Protein AF-A0A9X4QUM4-F1 (afdb_monomer)

pLDDT: mean 81.44, std 16.9, range [26.31, 97.19]

Structure (mmCIF, N/CA/C/O backbone):
data_AF-A0A9X4QUM4-F1
#
_entry.id   AF-A0A9X4QUM4-F1
#
loop_
_atom_site.group_PDB
_atom_site.id
_atom_site.type_symbol
_atom_site.label_atom_id
_atom_site.label_alt_id
_atom_site.label_comp_id
_atom_site.label_asym_id
_atom_site.label_entity_id
_atom_site.label_seq_id
_atom_site.pdbx_PDB_ins_code
_atom_site.Cartn_x
_atom_site.Cartn_y
_atom_site.Cartn_z
_atom_site.occupancy
_atom_site.B_iso_or_equiv
_atom_site.auth_seq_id
_atom_site.auth_comp_id
_atom_site.auth_asym_id
_atom_site.auth_atom_id
_atom_site.pdbx_PDB_model_num
ATOM 1 N N . MET A 1 1 ? -3.850 -8.215 3.318 1.00 38.22 1 MET A N 1
ATOM 2 C CA . MET A 1 1 ? -4.711 -7.029 3.563 1.00 38.22 1 MET A CA 1
ATOM 3 C C . MET A 1 1 ? -6.158 -7.461 3.449 1.00 38.22 1 MET A C 1
ATOM 5 O O . MET A 1 1 ? -6.455 -8.246 2.561 1.00 38.22 1 MET A O 1
ATOM 9 N N . ILE A 1 2 ? -7.029 -6.971 4.332 1.00 38.75 2 ILE A N 1
ATOM 10 C CA . ILE A 1 2 ? -8.465 -7.287 4.335 1.00 38.75 2 ILE A CA 1
ATOM 11 C C . ILE A 1 2 ? -9.144 -6.548 3.169 1.00 38.75 2 ILE A C 1
ATOM 13 O O . ILE A 1 2 ? -8.949 -5.343 3.001 1.00 38.75 2 ILE A O 1
ATOM 17 N N . THR A 1 3 ? -9.916 -7.256 2.345 1.00 40.84 3 THR A N 1
ATOM 18 C CA . THR A 1 3 ? -10.716 -6.649 1.268 1.00 40.84 3 THR A CA 1
ATOM 19 C C . THR A 1 3 ? -11.862 -5.803 1.845 1.00 40.84 3 THR A C 1
ATOM 21 O O . THR A 1 3 ? -12.343 -6.063 2.944 1.00 40.84 3 THR A O 1
ATOM 24 N N . ASN A 1 4 ? -12.368 -4.803 1.111 1.00 48.03 4 ASN A N 1
ATOM 25 C CA . ASN A 1 4 ? -13.511 -3.983 1.565 1.00 48.03 4 ASN A CA 1
ATOM 26 C C . ASN A 1 4 ? -14.761 -4.845 1.876 1.00 48.03 4 ASN A C 1
ATOM 28 O O . ASN A 1 4 ? -15.542 -4.538 2.774 1.00 48.03 4 ASN A O 1
ATOM 32 N N . GLN A 1 5 ? -14.918 -5.976 1.181 1.00 48.28 5 GLN A N 1
ATOM 33 C CA . GLN A 1 5 ? -15.996 -6.931 1.430 1.00 48.28 5 GLN A CA 1
ATOM 34 C C . GLN A 1 5 ? -15.809 -7.703 2.747 1.00 48.28 5 GLN A C 1
ATOM 36 O O . GLN A 1 5 ? -16.765 -7.833 3.506 1.00 48.28 5 GLN A O 1
ATOM 41 N N . GLU A 1 6 ? -14.591 -8.155 3.054 1.00 53.38 6 GLU A N 1
ATOM 42 C CA . GLU A 1 6 ? -14.265 -8.788 4.342 1.00 53.38 6 GLU A CA 1
ATOM 43 C C . GLU A 1 6 ? -14.323 -7.790 5.507 1.00 53.38 6 GLU A C 1
ATOM 45 O O . GLU A 1 6 ? -14.735 -8.153 6.603 1.00 53.38 6 GLU A O 1
ATOM 50 N N . TYR A 1 7 ? -13.962 -6.525 5.273 1.00 59.09 7 TYR A N 1
ATOM 51 C CA . TYR A 1 7 ? -14.105 -5.444 6.252 1.00 59.09 7 TYR A CA 1
ATOM 52 C C . TYR A 1 7 ? -15.573 -5.235 6.643 1.00 59.09 7 TYR A C 1
ATOM 54 O O . TYR A 1 7 ? -15.891 -5.219 7.828 1.00 59.09 7 TYR A O 1
ATOM 62 N N . ARG A 1 8 ? -16.478 -5.157 5.658 1.00 62.84 8 ARG A N 1
ATOM 63 C CA . ARG A 1 8 ? -17.919 -4.945 5.887 1.00 62.84 8 ARG A CA 1
ATOM 64 C C . ARG A 1 8 ? -18.615 -6.074 6.647 1.00 62.84 8 ARG A C 1
ATOM 66 O O . ARG A 1 8 ? -19.720 -5.865 7.140 1.00 62.84 8 ARG A O 1
ATOM 73 N N . ALA A 1 9 ? -18.007 -7.256 6.707 1.00 70.31 9 ALA A N 1
ATOM 74 C CA . ALA A 1 9 ? -18.529 -8.399 7.450 1.00 70.31 9 ALA A CA 1
ATOM 75 C C . ALA A 1 9 ? -18.069 -8.424 8.920 1.00 70.31 9 ALA A C 1
ATOM 77 O O . ALA A 1 9 ? -18.597 -9.213 9.701 1.00 70.31 9 ALA A O 1
ATOM 78 N N . LYS A 1 10 ? -17.091 -7.590 9.297 1.00 77.69 10 LYS A N 1
ATOM 79 C CA . LYS A 1 10 ? -16.486 -7.588 10.633 1.00 77.69 10 LYS A CA 1
ATOM 80 C C . LYS A 1 10 ? -17.141 -6.573 11.560 1.00 77.69 10 LYS A C 1
ATOM 82 O O . LYS A 1 10 ? -17.625 -5.519 11.150 1.00 77.69 10 LYS A O 1
ATOM 87 N N . LYS A 1 11 ? -17.084 -6.872 12.854 1.00 86.00 11 LYS A N 1
ATOM 88 C CA . LYS A 1 11 ? -17.464 -5.966 13.935 1.00 86.00 11 LYS A CA 1
ATOM 89 C C . LYS A 1 11 ? -16.407 -4.865 14.066 1.00 86.00 11 LYS A C 1
ATOM 91 O O . LYS A 1 11 ? -15.264 -5.136 14.436 1.00 86.00 11 LYS A O 1
ATOM 96 N N . VAL A 1 12 ? -16.774 -3.619 13.759 1.00 87.06 12 VAL A N 1
ATOM 97 C CA . VAL A 1 12 ? -15.841 -2.481 13.806 1.00 87.06 12 VAL A CA 1
ATOM 98 C C . VAL A 1 12 ? -15.813 -1.874 15.203 1.00 87.06 12 VAL A C 1
ATOM 100 O O . VAL A 1 12 ? -16.847 -1.500 15.754 1.00 87.06 12 VAL A O 1
ATOM 103 N N . ILE A 1 13 ? -14.617 -1.731 15.761 1.00 90.12 13 ILE A N 1
ATOM 104 C CA . ILE A 1 13 ? -14.371 -1.139 17.076 1.00 90.12 13 ILE A CA 1
ATOM 105 C C . ILE A 1 13 ? -13.439 0.047 16.884 1.00 90.12 13 ILE A C 1
ATOM 107 O O . ILE A 1 13 ? -12.410 -0.073 16.224 1.00 90.12 13 ILE A O 1
ATOM 111 N N . VAL A 1 14 ? -13.783 1.206 17.437 1.00 90.75 14 VAL A N 1
ATOM 112 C CA . VAL A 1 14 ? -12.943 2.406 17.317 1.00 90.75 14 VAL A CA 1
ATOM 113 C C . VAL A 1 14 ? -12.200 2.640 18.620 1.00 90.75 14 VAL A C 1
ATOM 115 O O . VAL A 1 14 ? -12.819 2.884 19.651 1.00 90.75 14 VAL A O 1
ATOM 118 N N . TRP A 1 15 ? -10.870 2.617 18.577 1.00 91.31 15 TRP A N 1
ATOM 119 C CA . TRP A 1 15 ? -10.041 3.002 19.711 1.00 91.31 15 TRP A CA 1
ATOM 120 C C . TRP A 1 15 ? -9.670 4.482 19.624 1.00 91.31 15 TRP A C 1
ATOM 122 O O . TRP A 1 15 ? -8.825 4.891 18.824 1.00 91.31 15 TRP A O 1
ATOM 132 N N . GLY A 1 16 ? -10.281 5.279 20.498 1.00 90.31 16 GLY A N 1
ATOM 133 C CA . GLY A 1 16 ? -10.052 6.713 20.635 1.00 90.31 16 GLY A CA 1
ATOM 134 C C . GLY A 1 16 ? -11.314 7.522 20.361 1.00 90.31 16 GLY A C 1
ATOM 135 O O . GLY A 1 16 ? -11.848 7.521 19.259 1.00 90.31 16 GLY A O 1
ATOM 136 N N . THR A 1 17 ? -11.760 8.270 21.370 1.00 90.44 17 THR A N 1
ATOM 137 C CA . THR A 1 17 ? -13.006 9.064 21.318 1.00 90.44 17 THR A CA 1
ATOM 138 C C . THR A 1 17 ? -12.765 10.574 21.177 1.00 90.44 17 THR A C 1
ATOM 140 O O . THR A 1 17 ? -13.640 11.395 21.442 1.00 90.44 17 THR A O 1
ATOM 143 N N . GLY A 1 18 ? -11.541 10.969 20.807 1.00 86.88 18 GLY A N 1
ATOM 144 C CA . GLY A 1 18 ? -11.103 12.368 20.754 1.00 86.88 18 GLY A CA 1
ATOM 145 C C . GLY A 1 18 ? -11.395 13.089 19.431 1.00 86.88 18 GLY A C 1
ATOM 146 O O . GLY A 1 18 ? -12.216 12.671 18.617 1.00 86.88 18 GLY A O 1
ATOM 147 N N . ALA A 1 19 ? -10.661 14.179 19.182 1.00 83.44 19 ALA A N 1
ATOM 148 C CA . ALA A 1 19 ? -10.827 15.020 17.989 1.00 83.44 19 ALA A CA 1
ATOM 149 C C . ALA A 1 19 ? -10.651 14.260 16.657 1.00 83.44 19 ALA A C 1
ATOM 151 O O . ALA A 1 19 ? -11.291 14.597 15.662 1.00 83.44 19 ALA A O 1
ATOM 152 N N . TYR A 1 20 ? -9.811 13.220 16.637 1.00 79.75 20 TYR A N 1
ATOM 153 C CA . TYR A 1 20 ? -9.614 12.371 15.458 1.00 79.75 20 TYR A CA 1
ATOM 154 C C . TYR A 1 20 ? -10.879 11.596 15.089 1.00 79.75 20 TYR A C 1
ATOM 156 O O . TYR A 1 20 ? -11.238 11.567 13.914 1.00 79.75 20 TYR A O 1
ATOM 164 N N . TYR A 1 21 ? -11.590 11.044 16.076 1.00 84.94 21 TYR A N 1
ATOM 165 C CA . TYR A 1 21 ? -12.882 10.415 15.827 1.00 84.94 21 TYR A CA 1
ATOM 166 C C . TYR A 1 21 ? -13.872 11.425 15.246 1.00 84.94 21 TYR A C 1
ATOM 168 O O . TYR A 1 21 ? -14.404 11.196 14.165 1.00 84.94 21 TYR A O 1
ATOM 176 N N . GLN A 1 22 ? -14.031 12.595 15.872 1.00 85.00 22 GLN A N 1
ATOM 177 C CA . GLN A 1 22 ? -14.954 13.626 15.373 1.00 85.00 22 GLN A CA 1
ATOM 178 C C . GLN A 1 22 ? -14.665 14.035 13.922 1.00 85.00 22 GLN A C 1
ATOM 180 O O . GLN A 1 22 ? -15.585 14.270 13.143 1.00 85.00 22 GLN A O 1
ATOM 185 N N . LYS A 1 23 ? -13.386 14.064 13.533 1.00 79.31 23 LYS A N 1
ATOM 186 C CA . LYS A 1 23 ? -12.963 14.393 12.170 1.00 79.31 23 LYS A CA 1
ATOM 187 C C . LYS A 1 23 ? -13.269 13.291 11.145 1.00 79.31 23 LYS A C 1
ATOM 189 O O . LYS A 1 23 ? -13.500 13.611 9.981 1.00 79.31 23 LYS A O 1
ATOM 194 N N . TYR A 1 24 ? -13.238 12.016 11.538 1.00 75.19 24 TYR A N 1
ATOM 195 C CA . TYR A 1 24 ? -13.287 10.881 10.603 1.00 75.19 24 TYR A CA 1
ATOM 196 C C . TYR A 1 24 ? -14.461 9.913 10.821 1.00 75.19 24 TYR A C 1
ATOM 198 O O . TYR A 1 24 ? -14.560 8.917 10.102 1.00 75.19 24 TYR A O 1
ATOM 206 N N . LYS A 1 25 ? -15.374 10.202 11.755 1.00 77.62 25 LYS A N 1
ATOM 207 C CA . LYS A 1 25 ? -16.462 9.298 12.157 1.00 77.62 25 LYS A CA 1
ATOM 208 C C . LYS A 1 25 ? -17.346 8.803 11.016 1.00 77.62 25 LYS A C 1
ATOM 210 O O . LYS A 1 25 ? -17.689 7.625 10.998 1.00 77.62 25 LYS A O 1
ATOM 215 N N . GLY A 1 26 ? -17.604 9.638 10.004 1.00 72.94 26 GLY A N 1
ATOM 216 C CA . GLY A 1 26 ? -18.433 9.269 8.848 1.00 72.94 26 GLY A CA 1
ATOM 217 C C . GLY A 1 26 ? -17.922 8.054 8.058 1.00 72.94 26 GLY A C 1
ATOM 218 O O . GLY A 1 26 ? -18.672 7.462 7.290 1.00 72.94 26 GLY A O 1
ATOM 219 N N . GLN A 1 27 ? -16.666 7.643 8.259 1.00 69.44 27 GLN A N 1
ATOM 220 C CA . GLN A 1 27 ? -16.092 6.457 7.618 1.00 69.44 27 GLN A CA 1
ATOM 221 C C . GLN A 1 27 ? -16.460 5.143 8.321 1.00 69.44 27 GLN A C 1
ATOM 223 O O . GLN A 1 27 ? -16.431 4.096 7.684 1.00 69.44 27 GLN A O 1
ATOM 228 N N . VAL A 1 28 ? -16.797 5.184 9.614 1.00 73.00 28 VAL A N 1
ATOM 229 C CA . VAL A 1 28 ? -16.938 3.986 10.468 1.00 73.00 28 VAL A CA 1
ATOM 230 C C . VAL A 1 28 ? -18.265 3.920 11.227 1.00 73.00 28 VAL A C 1
ATOM 232 O O . VAL A 1 28 ? -18.639 2.850 11.692 1.00 73.00 28 VAL A O 1
ATOM 235 N N . GLU A 1 29 ? -18.998 5.032 11.324 1.00 70.62 29 GLU A N 1
ATOM 236 C CA . GLU A 1 29 ? -20.218 5.181 12.135 1.00 70.62 29 GLU A CA 1
ATOM 237 C C . GLU A 1 29 ? -21.272 4.097 11.857 1.00 70.62 29 GLU A C 1
ATOM 239 O O . GLU A 1 29 ? -21.833 3.512 12.779 1.00 70.62 29 GLU A O 1
ATOM 244 N N . HIS A 1 30 ? -21.479 3.753 10.585 1.00 70.38 30 HIS A N 1
ATOM 245 C CA . HIS A 1 30 ? -22.496 2.792 10.152 1.00 70.38 30 HIS A CA 1
ATOM 246 C C . HIS A 1 30 ? -22.209 1.327 10.534 1.00 70.38 30 HIS A C 1
ATOM 248 O O . HIS A 1 30 ? -23.119 0.504 10.480 1.00 70.38 30 HIS A O 1
ATOM 254 N N . GLN A 1 31 ? -20.973 0.988 10.912 1.00 75.00 31 GLN A N 1
ATOM 255 C CA . GLN A 1 31 ? -20.561 -0.372 11.307 1.00 75.00 31 GLN A CA 1
ATOM 256 C C . GLN A 1 31 ? -20.025 -0.431 12.741 1.00 75.00 31 GLN A C 1
ATOM 258 O O . GLN A 1 31 ? -19.617 -1.492 13.214 1.00 75.00 31 GLN A O 1
ATOM 263 N N . LEU A 1 32 ? -20.013 0.707 13.436 1.00 87.44 32 LEU A N 1
ATOM 264 C CA . LEU A 1 32 ? -19.422 0.827 14.753 1.00 87.44 32 LEU A CA 1
ATOM 265 C C . LEU A 1 32 ? -20.209 0.012 15.784 1.00 87.44 32 LEU A C 1
ATOM 267 O O . LEU A 1 32 ? -21.393 0.256 16.038 1.00 87.44 32 LEU A O 1
ATOM 271 N N . ALA A 1 33 ? -19.527 -0.936 16.415 1.00 91.50 33 ALA A N 1
ATOM 272 C CA . ALA A 1 33 ? -20.069 -1.728 17.505 1.00 91.50 33 ALA A CA 1
ATOM 273 C C . ALA A 1 33 ? -19.957 -0.987 18.838 1.00 91.50 33 ALA A C 1
ATOM 275 O O . ALA A 1 33 ? -20.962 -0.804 19.520 1.00 91.50 33 ALA A O 1
ATOM 276 N N . TYR A 1 34 ? -18.749 -0.544 19.185 1.00 94.12 34 TYR A N 1
ATOM 277 C CA . TYR A 1 34 ? -18.456 0.201 20.406 1.00 94.12 34 TYR A CA 1
ATOM 278 C C . TYR A 1 34 ? -17.106 0.926 20.303 1.00 94.12 34 TYR A C 1
ATOM 280 O O . TYR A 1 34 ? -16.340 0.718 19.356 1.00 94.12 34 TYR A O 1
ATOM 288 N N . PHE A 1 35 ? -16.808 1.767 21.292 1.00 94.81 35 PHE A N 1
ATOM 289 C CA . PHE A 1 35 ? -15.523 2.449 21.417 1.00 94.81 35 PHE A CA 1
ATOM 290 C C . PHE A 1 35 ? -14.624 1.811 22.471 1.00 94.81 35 PHE A C 1
ATOM 292 O O . PHE A 1 35 ? -15.095 1.424 23.535 1.00 94.81 35 PHE A O 1
ATOM 299 N N . ALA A 1 36 ? -13.320 1.801 22.218 1.00 94.06 36 ALA A N 1
ATOM 300 C CA . ALA A 1 36 ? -12.300 1.584 23.236 1.00 94.06 36 ALA A CA 1
ATOM 301 C C . ALA A 1 36 ? -11.607 2.915 23.571 1.00 94.06 36 ALA A C 1
ATOM 303 O O . ALA A 1 36 ? -11.268 3.697 22.677 1.00 94.06 36 ALA A O 1
ATOM 304 N N . ASP A 1 37 ? -11.377 3.199 24.850 1.00 93.94 37 ASP A N 1
ATOM 305 C CA . ASP A 1 37 ? -10.593 4.361 25.272 1.00 93.94 37 ASP A CA 1
ATOM 306 C C . ASP A 1 37 ? -9.791 4.035 26.533 1.00 93.94 37 ASP A C 1
ATOM 308 O O . ASP A 1 37 ? -10.315 3.501 27.506 1.00 93.94 37 ASP A O 1
ATOM 312 N N . SER A 1 38 ? -8.501 4.371 26.523 1.00 92.62 38 SER A N 1
ATOM 313 C CA . SER A 1 38 ? -7.597 4.116 27.650 1.00 92.62 38 SER A CA 1
ATOM 314 C C . SER A 1 38 ? -7.903 5.000 28.867 1.00 92.62 38 SER A C 1
ATOM 316 O O . SER A 1 38 ? -7.369 4.767 29.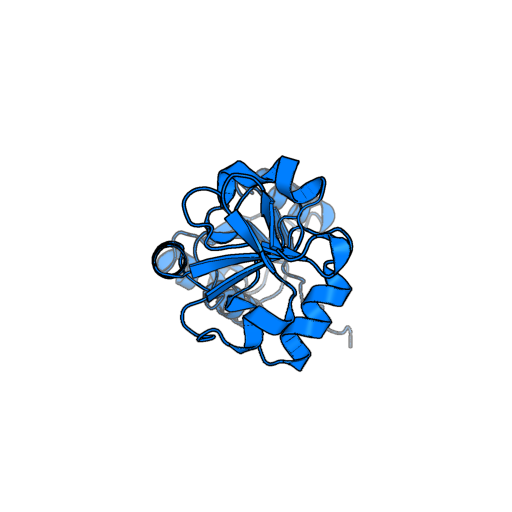949 1.00 92.62 38 SER A O 1
ATOM 318 N N . ASN A 1 39 ? -8.744 6.028 28.716 1.00 91.88 39 ASN A N 1
ATOM 319 C CA . ASN A 1 39 ? -9.221 6.833 29.829 1.00 91.88 39 ASN A CA 1
ATOM 320 C C . ASN A 1 39 ? -10.386 6.136 30.553 1.00 91.88 39 ASN A C 1
ATOM 322 O O . ASN A 1 39 ? -11.540 6.215 30.124 1.00 91.88 39 ASN A O 1
ATOM 326 N N . ALA A 1 40 ? -10.088 5.539 31.710 1.00 90.25 40 ALA A N 1
ATOM 327 C CA . ALA A 1 40 ? -11.066 4.841 32.545 1.00 90.25 40 ALA A CA 1
ATOM 328 C C . ALA A 1 40 ? -12.287 5.695 32.932 1.00 90.25 40 ALA A C 1
ATOM 330 O O . ALA A 1 40 ? -13.380 5.154 33.068 1.00 90.25 40 ALA A O 1
ATOM 331 N N . ALA A 1 41 ? -12.151 7.023 33.033 1.00 92.06 41 ALA A N 1
ATOM 332 C CA . ALA A 1 41 ? -13.271 7.908 33.366 1.00 92.06 41 ALA A CA 1
ATOM 333 C C . ALA A 1 41 ? -14.366 7.950 32.284 1.00 92.06 41 ALA A C 1
ATOM 335 O O . ALA A 1 41 ? -15.478 8.393 32.559 1.00 92.06 41 ALA A O 1
ATOM 336 N N . LYS A 1 42 ? -14.061 7.512 31.056 1.00 90.56 42 LYS A N 1
ATOM 337 C CA . LYS A 1 42 ? -15.028 7.441 29.950 1.00 90.56 42 LYS A CA 1
ATOM 338 C C . LYS A 1 42 ? -15.743 6.095 29.859 1.00 90.56 42 LYS A C 1
ATOM 340 O O . LYS A 1 42 ? -16.723 5.978 29.126 1.00 90.56 42 LYS A O 1
ATOM 345 N N . THR A 1 43 ? -15.256 5.075 30.556 1.00 92.62 43 THR A N 1
ATOM 346 C CA . THR A 1 43 ? -15.840 3.734 30.472 1.00 92.62 43 THR A CA 1
ATOM 347 C C . THR A 1 43 ? -17.267 3.732 31.020 1.00 92.62 43 THR A C 1
ATOM 349 O O . THR A 1 43 ? -17.531 4.316 32.067 1.00 92.62 43 THR A O 1
ATOM 352 N N . GLY A 1 44 ? -18.193 3.097 30.299 1.00 90.12 44 GLY A N 1
ATOM 353 C CA . GLY A 1 44 ? -19.619 3.050 30.641 1.00 90.12 44 GLY A CA 1
ATOM 354 C C . GLY A 1 44 ? -20.417 4.289 30.221 1.00 90.12 44 GLY A C 1
ATOM 355 O O . GLY A 1 44 ? -21.623 4.334 30.446 1.00 90.12 44 GLY A O 1
ATOM 356 N N . THR A 1 45 ? -19.773 5.280 29.598 1.00 94.62 45 THR A N 1
ATOM 357 C CA . THR A 1 45 ? -20.465 6.408 28.956 1.00 94.62 45 THR A CA 1
ATOM 358 C C . THR A 1 45 ? -20.738 6.117 27.481 1.00 94.62 45 THR A C 1
ATOM 360 O O . THR A 1 45 ? -20.171 5.185 26.905 1.00 94.62 45 THR A O 1
ATOM 363 N N . GLU A 1 46 ? -21.613 6.911 26.865 1.00 94.25 46 GLU A N 1
ATOM 364 C CA . GLU A 1 46 ? -21.968 6.781 25.452 1.00 94.25 46 GLU A CA 1
ATOM 365 C C . GLU A 1 46 ? -21.414 7.933 24.612 1.00 94.25 46 GLU A C 1
ATOM 367 O O . GLU A 1 46 ? -21.381 9.091 25.035 1.00 94.25 46 GLU A O 1
ATOM 372 N N . LEU A 1 47 ? -21.031 7.609 23.380 1.00 92.38 47 LEU A N 1
ATOM 373 C CA . LEU A 1 47 ? -20.692 8.555 22.325 1.00 92.38 47 LEU A CA 1
ATOM 374 C C . LEU A 1 47 ? -21.399 8.116 21.044 1.00 92.38 47 LEU A C 1
ATOM 376 O O . LEU A 1 47 ? -21.338 6.945 20.693 1.00 92.38 47 LEU A O 1
ATOM 380 N N . ASP A 1 48 ? -22.096 9.026 20.361 1.00 90.94 48 ASP A N 1
ATOM 381 C CA . ASP A 1 48 ? -22.865 8.726 19.139 1.00 90.94 48 ASP A CA 1
ATOM 382 C C . ASP A 1 48 ? -23.755 7.459 19.269 1.00 90.94 48 ASP A C 1
ATOM 384 O O . ASP A 1 48 ? -23.885 6.656 18.347 1.00 90.94 48 ASP A O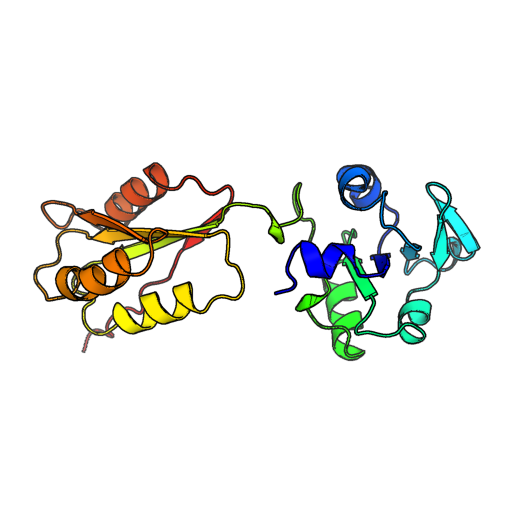 1
ATOM 388 N N . GLY A 1 49 ? -24.352 7.256 20.454 1.00 90.38 49 GLY A N 1
ATOM 389 C CA . GLY A 1 49 ? -25.223 6.112 20.762 1.00 90.38 49 GLY A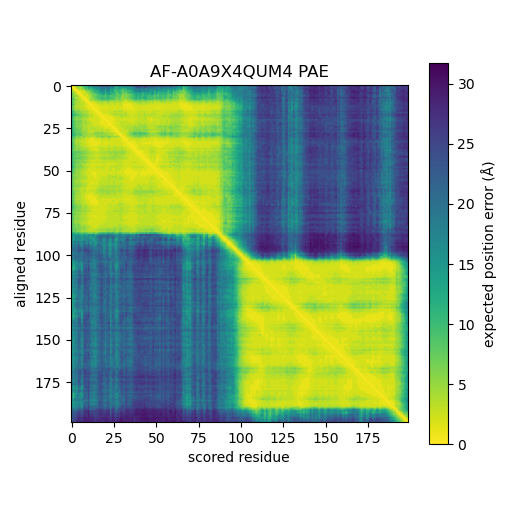 CA 1
ATOM 390 C C . GLY A 1 49 ? -24.502 4.766 20.919 1.00 90.38 49 GLY A C 1
ATOM 391 O O . GLY A 1 49 ? -25.141 3.716 20.835 1.00 90.38 49 GLY A O 1
ATOM 392 N N . LYS A 1 50 ? -23.176 4.769 21.102 1.00 94.12 50 LYS A N 1
ATOM 393 C CA . LYS A 1 50 ? -22.351 3.572 21.317 1.00 94.12 50 LYS A CA 1
ATOM 394 C C . LYS A 1 50 ? -21.584 3.677 22.629 1.00 94.12 50 LYS A C 1
ATOM 396 O O . LYS A 1 50 ? -21.057 4.736 22.965 1.00 94.12 50 LYS A O 1
ATOM 401 N N . LEU A 1 51 ? -21.501 2.563 23.350 1.00 95.88 51 LEU A N 1
ATOM 402 C CA . LEU A 1 51 ? -20.800 2.492 24.630 1.00 95.88 51 LEU A CA 1
ATOM 403 C C . LEU A 1 51 ? -19.283 2.597 24.450 1.00 95.88 51 LEU A C 1
ATOM 405 O O . LEU A 1 51 ? -18.718 2.129 23.457 1.00 95.88 51 LEU A O 1
ATOM 409 N N . ILE A 1 52 ? -18.636 3.207 25.438 1.00 96.31 52 ILE A N 1
ATOM 410 C CA . ILE A 1 52 ? -17.183 3.280 25.558 1.00 96.31 52 ILE A CA 1
ATOM 411 C C . ILE A 1 52 ? -16.731 2.271 26.613 1.00 96.31 52 ILE A C 1
ATOM 413 O O . ILE A 1 52 ? -17.198 2.295 27.753 1.00 96.31 52 ILE A O 1
ATOM 417 N N . TYR A 1 53 ? -15.790 1.415 26.239 1.00 96.38 53 TYR A N 1
ATOM 418 C CA . TYR A 1 53 ? -15.175 0.412 27.095 1.00 96.38 53 TYR A CA 1
ATOM 419 C C . TYR A 1 53 ? -13.685 0.681 27.279 1.00 96.38 53 TYR A C 1
ATOM 421 O O . TYR A 1 53 ? -13.050 1.405 26.504 1.00 96.38 53 TYR A O 1
ATOM 429 N N . LEU A 1 54 ? -13.122 0.039 28.297 1.00 95.81 54 LEU A N 1
ATOM 430 C CA . LEU A 1 54 ? -11.683 -0.104 28.405 1.00 95.81 54 LEU A CA 1
ATOM 431 C C . LEU A 1 54 ? -11.146 -1.016 27.287 1.00 95.81 54 LEU A C 1
ATOM 433 O O . LEU A 1 54 ? -11.864 -1.904 26.814 1.00 95.81 54 LEU A O 1
ATOM 437 N N . PRO A 1 55 ? -9.885 -0.837 26.865 1.00 92.44 55 PRO A N 1
ATOM 438 C CA . PRO A 1 55 ? -9.288 -1.653 25.816 1.00 92.44 55 PRO A CA 1
ATOM 439 C C . PRO A 1 55 ? -9.273 -3.153 26.080 1.00 92.44 55 PRO A C 1
ATOM 441 O O . PRO A 1 55 ? -9.297 -3.941 25.140 1.00 92.44 55 PRO A O 1
ATOM 444 N N . GLU A 1 56 ? -9.255 -3.559 27.346 1.00 93.25 56 GLU A N 1
ATOM 445 C CA . GLU A 1 56 ? -9.288 -4.954 27.771 1.00 93.25 56 GLU A CA 1
ATOM 446 C C . GLU A 1 56 ? -10.524 -5.696 27.240 1.00 93.25 56 GLU A C 1
ATOM 448 O O . GLU A 1 56 ? -10.430 -6.893 26.987 1.00 93.25 56 GLU A O 1
ATOM 453 N N . GLN A 1 57 ? -11.627 -4.991 26.951 1.00 92.50 57 GLN A N 1
ATOM 454 C CA . GLN A 1 57 ? -12.815 -5.562 26.303 1.00 92.50 57 GLN A CA 1
ATOM 455 C C . GLN A 1 57 ? -12.488 -6.226 24.956 1.00 92.50 57 GLN A C 1
ATOM 457 O O . GLN A 1 57 ? -13.133 -7.194 24.571 1.00 92.50 57 GLN A O 1
ATOM 462 N N . LEU A 1 58 ? -11.465 -5.741 24.241 1.00 89.12 58 LEU A N 1
ATOM 463 C CA . LEU A 1 58 ? -11.011 -6.329 22.974 1.00 89.12 58 LEU A CA 1
ATOM 464 C C . LEU A 1 58 ? -10.503 -7.765 23.128 1.00 89.12 58 LEU A C 1
ATOM 466 O O . LEU A 1 58 ? -10.469 -8.504 22.149 1.00 89.12 58 LEU A O 1
ATOM 470 N N . LEU A 1 59 ? -10.072 -8.153 24.329 1.00 88.88 59 LEU A N 1
ATOM 471 C CA . LEU A 1 59 ? -9.541 -9.490 24.594 1.00 88.88 59 LEU A CA 1
ATOM 472 C C . LEU A 1 59 ? -10.642 -10.546 24.706 1.00 88.88 59 LEU A C 1
ATOM 474 O O . LEU A 1 59 ? -10.352 -11.732 24.571 1.00 88.88 59 LEU A O 1
ATOM 478 N N . GLU A 1 60 ? -11.881 -10.118 24.937 1.00 90.50 60 GLU A N 1
ATOM 479 C CA . GLU A 1 60 ? -13.060 -10.986 24.988 1.00 90.50 60 GLU A CA 1
ATOM 480 C C . GLU A 1 60 ? -13.651 -11.246 23.594 1.00 90.50 60 GLU A C 1
ATOM 482 O O . GLU A 1 60 ? -14.484 -12.133 23.420 1.00 90.50 60 GLU A O 1
ATOM 487 N N . GLU A 1 61 ? -13.225 -10.478 22.591 1.00 89.44 61 GLU A N 1
ATOM 488 C CA . GLU A 1 61 ? -13.735 -10.569 21.229 1.00 89.44 61 GLU A CA 1
ATOM 489 C C . GLU A 1 61 ? -13.046 -11.674 20.416 1.00 89.44 61 GLU A C 1
ATOM 491 O O . GLU A 1 61 ? -11.860 -11.976 20.583 1.00 89.44 61 GLU A O 1
ATOM 496 N N . ASN A 1 62 ? -13.775 -12.232 19.444 1.00 87.88 62 ASN A N 1
ATOM 497 C CA . ASN A 1 62 ? -13.174 -13.109 18.448 1.00 87.88 62 ASN A CA 1
ATOM 498 C C . ASN A 1 62 ? -12.308 -12.282 17.479 1.00 87.88 62 ASN A C 1
ATOM 500 O O . ASN A 1 62 ? -12.822 -11.504 16.673 1.00 87.88 62 ASN A O 1
ATOM 504 N N . LYS A 1 63 ? -10.986 -12.479 17.534 1.00 83.06 63 LYS A N 1
ATOM 505 C CA . LYS A 1 63 ? -9.995 -11.726 16.745 1.00 83.06 63 LYS A CA 1
ATOM 506 C C . LYS A 1 63 ? -10.213 -11.826 15.236 1.00 83.06 63 LYS A C 1
ATOM 508 O O . LYS A 1 63 ? -9.848 -10.905 14.513 1.00 83.06 63 LYS A O 1
ATOM 513 N N . ASP A 1 64 ? -10.818 -12.904 14.747 1.00 79.81 64 ASP A N 1
ATOM 514 C CA . ASP A 1 64 ? -11.088 -13.070 13.316 1.00 79.81 64 ASP A CA 1
ATOM 515 C C . ASP A 1 64 ? -12.333 -12.299 12.853 1.00 79.81 64 ASP A C 1
ATOM 517 O O . ASP A 1 64 ? -12.445 -11.949 11.674 1.00 79.81 64 ASP A O 1
ATOM 521 N N . GLU A 1 65 ? -13.224 -11.945 13.778 1.00 83.69 65 GLU A N 1
ATOM 522 C CA . GLU A 1 65 ? -14.500 -11.276 13.502 1.00 83.69 65 GLU A CA 1
ATOM 523 C C . GLU A 1 65 ? -14.468 -9.770 13.772 1.00 83.69 65 GLU A C 1
ATOM 525 O O . GLU A 1 65 ? -15.396 -9.060 13.382 1.00 83.69 65 GLU A O 1
ATOM 530 N N . ILE A 1 66 ? -13.404 -9.260 14.394 1.00 83.75 66 ILE A N 1
ATOM 531 C CA . ILE A 1 66 ? -13.265 -7.835 14.700 1.00 83.75 66 ILE A CA 1
ATOM 532 C C . ILE A 1 66 ? -12.343 -7.091 13.738 1.00 83.75 66 ILE A C 1
ATOM 534 O O . ILE A 1 66 ? -11.458 -7.649 13.081 1.00 83.75 66 ILE A O 1
ATOM 538 N N . PHE A 1 67 ? -12.551 -5.779 13.693 1.00 82.94 67 PHE A N 1
ATOM 539 C CA . PHE A 1 67 ? -11.665 -4.814 13.065 1.00 82.94 67 PHE A CA 1
ATOM 540 C C . PHE A 1 67 ? -11.501 -3.599 13.983 1.00 82.94 67 PHE A C 1
ATOM 542 O O . PHE A 1 67 ? -12.494 -2.979 14.366 1.00 82.94 67 PHE A O 1
ATOM 549 N N . VAL A 1 68 ? -10.264 -3.241 14.336 1.00 84.81 68 VAL A N 1
ATOM 550 C CA . VAL A 1 68 ? -9.973 -2.176 15.307 1.00 84.81 68 VAL A CA 1
ATOM 551 C C . VAL A 1 68 ? -9.440 -0.931 14.593 1.00 84.81 68 VAL A C 1
ATOM 553 O O . VAL A 1 68 ? -8.297 -0.863 14.156 1.00 84.81 68 VAL A O 1
ATOM 556 N N . CYS A 1 69 ? -10.261 0.107 14.501 1.00 83.62 69 CYS A N 1
ATOM 557 C CA . CYS A 1 69 ? -9.885 1.408 13.956 1.00 83.62 69 CYS A CA 1
ATOM 558 C C . CYS A 1 69 ? -9.223 2.272 15.036 1.00 83.62 69 CYS A C 1
ATOM 560 O O . CYS A 1 69 ? -9.896 2.734 15.956 1.00 83.62 69 CYS A O 1
ATOM 562 N N . VAL A 1 70 ? -7.926 2.560 14.913 1.00 85.00 70 VAL A N 1
ATOM 563 C CA . VAL A 1 70 ? -7.222 3.435 15.864 1.00 85.00 70 VAL A CA 1
ATOM 564 C C . VAL A 1 70 ? -7.370 4.896 15.427 1.00 85.00 70 VAL A C 1
ATOM 566 O O . VAL A 1 70 ? -6.816 5.324 14.416 1.00 85.00 70 VAL A O 1
ATOM 569 N N . MET A 1 71 ? -8.122 5.680 16.201 1.00 83.75 71 MET A N 1
ATOM 570 C CA . MET A 1 71 ? -8.419 7.098 15.959 1.00 83.75 71 MET A CA 1
ATOM 571 C C . MET A 1 71 ? -7.907 7.966 17.115 1.00 83.75 71 MET A C 1
ATOM 573 O O . MET A 1 71 ? -8.646 8.713 17.759 1.00 83.75 71 MET A O 1
ATOM 577 N N . SER A 1 72 ? -6.609 7.861 17.389 1.00 83.25 72 SER A N 1
ATOM 578 C CA . SER A 1 72 ? -5.954 8.531 18.511 1.00 83.25 72 SER A CA 1
ATOM 579 C C . SER A 1 72 ? -4.604 9.113 18.104 1.00 83.25 72 SER A C 1
ATOM 581 O O . SER A 1 72 ? -3.906 8.565 17.256 1.00 83.25 72 SER A O 1
ATOM 583 N N . MET A 1 73 ? -4.205 10.210 18.751 1.00 76.31 73 MET A N 1
ATOM 584 C CA . MET A 1 73 ? -2.844 10.748 18.629 1.00 76.31 73 MET A CA 1
ATOM 585 C C . MET A 1 73 ? -1.785 9.834 19.266 1.00 76.31 73 MET A C 1
ATOM 587 O O . MET A 1 73 ? -0.623 9.907 18.883 1.00 76.31 73 MET A O 1
ATOM 591 N N . TYR A 1 74 ? -2.202 8.947 20.175 1.00 82.75 74 TYR A N 1
ATOM 592 C CA . TYR A 1 74 ? -1.376 7.920 20.827 1.00 82.75 74 TYR A CA 1
ATOM 593 C C . TYR A 1 74 ? -1.387 6.598 20.047 1.00 82.75 74 TYR A C 1
ATOM 595 O O . TYR A 1 74 ? -1.418 5.510 20.617 1.00 82.75 74 TYR A O 1
ATOM 603 N N . TYR A 1 75 ? -1.491 6.675 18.718 1.00 78.44 75 TYR A N 1
ATOM 604 C CA . TYR A 1 75 ? -1.675 5.487 17.890 1.00 78.44 75 TYR A CA 1
ATOM 605 C C . TYR A 1 75 ? -0.504 4.513 18.032 1.00 78.44 75 TYR A C 1
ATOM 607 O O . TYR A 1 75 ? -0.739 3.314 18.059 1.00 78.44 75 TYR A O 1
ATOM 615 N N . LYS A 1 76 ? 0.737 5.002 18.164 1.00 75.31 76 LYS A N 1
ATOM 616 C CA . LYS A 1 76 ? 1.934 4.151 18.263 1.00 75.31 76 LYS A CA 1
ATOM 617 C C . LYS A 1 76 ? 1.868 3.230 19.476 1.00 75.31 76 LYS A C 1
ATOM 619 O O . LYS A 1 76 ? 2.096 2.034 19.346 1.00 75.31 76 LYS A O 1
ATOM 624 N N . GLU A 1 77 ? 1.514 3.790 20.625 1.00 84.44 77 GLU A N 1
ATOM 625 C CA . GLU A 1 77 ? 1.369 3.072 21.886 1.00 84.44 77 GLU A CA 1
ATOM 626 C C . GLU A 1 77 ? 0.218 2.062 21.809 1.00 84.44 77 GLU A C 1
ATOM 628 O O . GLU A 1 77 ? 0.347 0.932 22.274 1.00 84.44 77 GLU A O 1
ATOM 633 N N . ILE A 1 78 ? -0.888 2.443 21.164 1.00 84.25 78 ILE A N 1
ATOM 634 C CA . ILE A 1 78 ? -2.040 1.559 20.954 1.00 84.25 78 ILE A CA 1
ATOM 635 C C . ILE A 1 78 ? -1.674 0.388 20.031 1.00 84.25 78 ILE A C 1
ATOM 637 O O . ILE A 1 78 ? -2.015 -0.751 20.336 1.00 84.25 78 ILE A O 1
ATOM 641 N N . TYR A 1 79 ? -0.951 0.631 18.934 1.00 78.12 79 TYR A N 1
ATOM 642 C CA . TYR A 1 79 ? -0.487 -0.435 18.039 1.00 78.12 79 TYR A CA 1
ATOM 643 C C . TYR A 1 79 ? 0.421 -1.418 18.761 1.00 78.12 79 TYR A C 1
ATOM 645 O O . TYR A 1 79 ? 0.189 -2.621 18.680 1.00 78.12 79 TYR A O 1
ATOM 653 N N . GLN A 1 80 ? 1.401 -0.910 19.508 1.00 82.62 80 GLN A N 1
ATOM 654 C CA . GLN A 1 80 ? 2.285 -1.762 20.293 1.00 82.62 80 GLN A CA 1
ATOM 655 C C . GLN A 1 80 ? 1.480 -2.632 21.273 1.00 82.62 80 GLN A C 1
ATOM 657 O O . GLN A 1 80 ? 1.687 -3.841 21.347 1.00 82.62 80 GLN A O 1
ATOM 662 N N . TRP A 1 81 ? 0.506 -2.041 21.971 1.00 89.38 81 TRP A N 1
ATOM 663 C CA . TRP A 1 81 ? -0.355 -2.767 22.904 1.00 89.38 81 TRP A CA 1
ATOM 664 C C . TRP A 1 81 ? -1.161 -3.885 22.223 1.00 89.38 81 TRP A C 1
ATOM 666 O O . TRP A 1 81 ? -1.288 -4.978 22.785 1.00 89.38 81 TRP A O 1
ATOM 676 N N . LEU A 1 82 ? -1.702 -3.615 21.028 1.00 85.56 82 LEU A N 1
ATOM 677 C CA . LEU A 1 82 ? -2.476 -4.570 20.227 1.00 85.56 82 LEU A CA 1
ATOM 678 C C . LEU A 1 82 ? -1.599 -5.730 19.736 1.00 85.56 82 LEU A C 1
ATOM 680 O O . LEU A 1 82 ? -1.989 -6.892 19.870 1.00 85.56 82 LEU A O 1
ATOM 684 N N . GLU A 1 83 ? -0.398 -5.432 19.237 1.00 82.94 83 GLU A N 1
ATOM 685 C CA . GLU A 1 83 ? 0.559 -6.431 18.750 1.00 82.94 83 GLU A CA 1
ATOM 686 C C . GLU A 1 83 ? 1.028 -7.373 19.863 1.00 82.94 83 GLU A C 1
ATOM 688 O O . GLU A 1 83 ? 1.025 -8.592 19.678 1.00 82.94 83 GLU A O 1
ATOM 693 N N . GLU A 1 84 ? 1.345 -6.834 21.045 1.00 87.19 84 GLU A N 1
ATOM 694 C CA . GLU A 1 84 ? 1.708 -7.618 22.237 1.00 87.19 84 GLU A CA 1
ATOM 695 C C . GLU A 1 84 ? 0.600 -8.600 22.662 1.00 87.19 84 GLU A C 1
ATOM 697 O O . GLU A 1 84 ? 0.870 -9.603 23.322 1.00 87.19 84 GLU A O 1
ATOM 702 N N . ARG A 1 85 ? -0.653 -8.333 22.274 1.00 86.44 85 ARG A N 1
ATOM 703 C CA . ARG A 1 85 ? -1.841 -9.148 22.589 1.00 86.44 85 ARG A CA 1
ATOM 704 C C . ARG A 1 85 ? -2.362 -9.938 21.389 1.00 86.44 85 ARG A C 1
ATOM 706 O O . ARG A 1 85 ? -3.420 -10.570 21.460 1.00 86.44 85 ARG A O 1
ATOM 713 N N . GLY A 1 86 ? -1.607 -9.959 20.296 1.00 79.94 86 GLY A N 1
ATOM 714 C CA . GLY A 1 86 ? -1.902 -10.761 19.116 1.00 79.94 86 GLY A CA 1
ATOM 715 C C . GLY A 1 86 ? -3.051 -10.238 18.254 1.00 79.94 86 GLY A C 1
ATOM 716 O O . GLY A 1 86 ? -3.721 -11.040 17.610 1.00 79.94 86 GLY A O 1
ATOM 717 N N . ILE A 1 87 ? -3.314 -8.929 18.276 1.00 79.12 87 ILE A N 1
ATOM 718 C CA . ILE A 1 87 ? -4.243 -8.246 17.366 1.00 79.12 87 ILE A CA 1
ATOM 719 C C . ILE A 1 87 ? -3.388 -7.511 16.325 1.00 79.12 87 ILE A C 1
ATOM 721 O O . ILE A 1 87 ? -2.874 -6.423 16.578 1.00 79.12 87 ILE A O 1
ATOM 725 N N . TYR A 1 88 ? -3.170 -8.149 15.172 1.00 65.81 88 TYR A N 1
ATOM 726 C CA . TYR A 1 88 ? -2.174 -7.718 14.184 1.00 65.81 88 TYR A CA 1
ATOM 727 C C . TYR A 1 88 ? -2.754 -6.872 13.035 1.00 65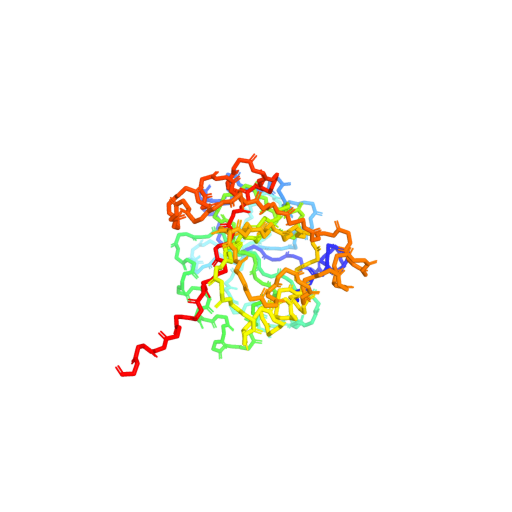.81 88 TYR A C 1
ATOM 729 O O . TYR A 1 88 ? -3.959 -6.822 12.784 1.00 65.81 88 TYR A O 1
ATOM 737 N N . LEU A 1 89 ? -1.845 -6.232 12.294 1.00 55.34 89 LEU A N 1
ATOM 738 C CA . LEU A 1 89 ? -2.069 -5.192 11.282 1.00 55.34 89 LEU A CA 1
ATOM 739 C C . LEU A 1 89 ? -2.881 -5.516 10.007 1.00 55.34 89 LEU A C 1
ATOM 741 O O . LEU A 1 89 ? -3.134 -4.572 9.258 1.00 55.34 89 LEU A O 1
ATOM 745 N N . PRO A 1 90 ? -3.415 -6.725 9.721 1.00 49.75 90 PRO A N 1
ATOM 746 C CA . PRO A 1 90 ? -4.525 -6.790 8.772 1.00 49.75 90 PRO A CA 1
ATOM 747 C C . PRO A 1 90 ? -5.778 -6.078 9.312 1.00 49.75 90 PRO A C 1
ATOM 749 O O . PRO A 1 90 ? -6.628 -5.694 8.518 1.00 49.75 90 PRO A O 1
ATOM 752 N N . GLN A 1 91 ? -5.885 -5.892 10.636 1.00 47.16 91 GLN A N 1
ATOM 753 C CA . GLN A 1 91 ? -7.112 -5.511 11.348 1.00 47.16 91 GLN A CA 1
ATOM 754 C C . GLN A 1 91 ? -7.121 -4.068 11.874 1.00 47.16 91 GLN A C 1
ATOM 756 O O . GLN A 1 91 ? -8.060 -3.691 12.574 1.00 47.16 91 GLN A O 1
ATOM 761 N N . THR A 1 92 ? -6.096 -3.266 11.570 1.00 45.03 92 THR A N 1
ATOM 762 C CA . THR A 1 92 ? -5.940 -1.923 12.136 1.00 45.03 92 THR A CA 1
ATOM 763 C C . THR A 1 92 ? -5.615 -0.871 11.073 1.00 45.03 92 THR A C 1
ATOM 765 O O . THR A 1 92 ? -4.516 -0.786 10.533 1.00 45.03 92 THR A O 1
ATOM 768 N N . LEU A 1 93 ? -6.599 -0.025 10.764 1.00 47.91 93 LEU A N 1
ATOM 769 C CA . LEU A 1 93 ? -6.458 1.089 9.826 1.00 47.91 93 LEU A CA 1
ATOM 770 C C . LEU A 1 93 ? -5.886 2.324 10.540 1.00 47.91 93 LEU A C 1
ATOM 772 O O . LEU A 1 93 ? -6.498 2.833 11.479 1.00 47.91 93 LEU A O 1
ATOM 776 N N . LEU A 1 94 ? -4.752 2.843 10.057 1.00 43.72 94 LEU A N 1
ATOM 777 C CA . LEU A 1 94 ? -4.240 4.160 10.441 1.00 43.72 94 LEU A CA 1
ATOM 778 C C . LEU A 1 94 ? -4.985 5.235 9.635 1.00 43.72 94 LEU A C 1
ATOM 780 O O . LEU A 1 94 ? -4.673 5.476 8.470 1.00 43.72 94 LEU A O 1
ATOM 784 N N . LEU A 1 95 ? -5.950 5.921 10.248 1.00 45.66 95 LEU A N 1
ATOM 785 C CA . LEU A 1 95 ? -6.622 7.075 9.636 1.00 45.66 95 LEU A CA 1
ATOM 786 C C . LEU A 1 95 ? -5.831 8.369 9.860 1.00 45.66 95 LEU A C 1
ATOM 788 O O . LEU A 1 95 ? -6.310 9.330 10.461 1.00 45.66 95 LEU A O 1
ATOM 792 N N . MET A 1 96 ? -4.611 8.426 9.326 1.00 39.06 96 MET A N 1
ATOM 793 C CA . MET A 1 96 ? -3.919 9.700 9.120 1.00 39.06 96 MET A CA 1
ATOM 794 C C . MET A 1 96 ? -4.308 10.245 7.743 1.00 39.06 96 MET A C 1
ATOM 796 O O . MET A 1 96 ? -3.563 10.141 6.778 1.00 39.06 96 MET A O 1
ATOM 800 N N . GLY A 1 97 ? -5.511 10.824 7.670 1.00 37.44 97 GLY A N 1
ATOM 801 C CA . GLY A 1 97 ? -5.988 11.560 6.499 1.00 37.44 97 GLY A CA 1
ATOM 802 C C . GLY A 1 97 ? -6.983 10.796 5.630 1.00 37.44 97 GLY A C 1
ATOM 803 O O . GLY A 1 97 ? -6.638 10.308 4.567 1.00 37.44 97 GLY A O 1
ATOM 804 N N . GLY A 1 98 ? -8.250 10.783 6.050 1.00 34.53 98 GLY A N 1
ATOM 805 C CA . GLY A 1 98 ? -9.354 10.983 5.107 1.00 34.53 98 GLY A CA 1
ATOM 806 C C . GLY A 1 98 ? -9.608 9.916 4.040 1.00 34.53 98 GLY A C 1
ATOM 807 O O . GLY A 1 98 ? -9.951 10.296 2.931 1.00 34.53 98 GLY A O 1
ATOM 808 N N . ALA A 1 99 ? -9.477 8.629 4.357 1.00 35.22 99 ALA A N 1
ATOM 809 C CA . ALA A 1 99 ? -10.281 7.517 3.832 1.00 35.22 99 ALA A CA 1
ATOM 810 C C . ALA A 1 99 ? -9.677 6.190 4.288 1.00 35.22 99 ALA A C 1
ATOM 812 O O . ALA A 1 99 ? -8.474 6.104 4.533 1.00 35.22 99 ALA A O 1
ATOM 813 N N . CYS A 1 100 ? -10.485 5.133 4.312 1.00 38.66 100 CYS A N 1
ATOM 814 C CA . CYS A 1 100 ? -9.958 3.779 4.287 1.00 38.66 100 CYS A CA 1
ATOM 815 C C . CYS A 1 100 ? -8.988 3.645 3.106 1.00 38.66 100 CYS A C 1
ATOM 817 O O . CYS A 1 100 ? -9.400 3.737 1.948 1.00 38.66 100 CYS A O 1
ATOM 819 N N . VAL A 1 101 ? -7.697 3.448 3.403 1.00 46.19 101 VAL A N 1
ATOM 820 C CA . VAL A 1 101 ? -6.652 3.230 2.391 1.00 46.19 101 VAL A CA 1
ATOM 821 C C . VAL A 1 101 ? -7.052 2.081 1.468 1.00 46.19 101 VAL A C 1
ATOM 823 O O . VAL A 1 101 ? -6.685 2.129 0.308 1.00 46.19 101 VAL A O 1
ATOM 826 N N . ALA A 1 102 ? -7.886 1.137 1.939 1.00 51.03 102 ALA A N 1
ATOM 827 C CA . ALA A 1 102 ? -8.442 0.017 1.175 1.00 51.03 102 ALA A CA 1
ATOM 828 C C . ALA A 1 102 ? -9.095 0.412 -0.168 1.00 51.03 102 ALA A C 1
ATOM 830 O O . ALA A 1 102 ? -9.109 -0.399 -1.092 1.00 51.03 102 ALA A O 1
ATOM 831 N N . ASP A 1 103 ? -9.614 1.641 -0.283 1.00 57.19 103 ASP A N 1
ATOM 832 C CA . ASP A 1 103 ? -10.309 2.128 -1.477 1.00 57.19 103 ASP A CA 1
ATOM 833 C C . ASP A 1 103 ? -9.530 3.199 -2.251 1.00 57.19 103 ASP A C 1
ATOM 835 O O . ASP A 1 103 ? -10.058 3.734 -3.225 1.00 57.19 103 ASP A O 1
ATOM 839 N N . LYS A 1 104 ? -8.296 3.561 -1.877 1.00 74.06 104 LYS A N 1
ATOM 840 C CA . LYS A 1 104 ? -7.563 4.675 -2.515 1.00 74.06 104 LYS A CA 1
ATOM 841 C C . LYS A 1 104 ? -6.542 4.208 -3.537 1.00 74.06 104 LYS A C 1
ATOM 843 O O . LYS A 1 104 ? -5.751 3.321 -3.267 1.00 74.06 104 LYS A O 1
ATOM 848 N N . LEU A 1 105 ? -6.538 4.790 -4.731 1.00 83.94 105 LEU A N 1
ATOM 849 C CA . LEU A 1 105 ? -5.573 4.373 -5.744 1.00 83.94 105 LEU A CA 1
ATOM 850 C C . LEU A 1 105 ? -4.170 4.737 -5.244 1.00 83.94 105 LEU A C 1
ATOM 852 O O . LEU A 1 105 ? -3.931 5.889 -4.888 1.00 83.94 105 LEU A O 1
ATOM 856 N N . VAL A 1 106 ? -3.273 3.756 -5.185 1.00 85.94 106 VAL A N 1
ATOM 857 C CA . VAL A 1 106 ? -1.865 3.970 -4.831 1.00 85.94 106 VAL A CA 1
ATOM 858 C C . VAL A 1 106 ? -1.028 3.845 -6.097 1.00 85.94 106 VAL A C 1
ATOM 860 O O . VAL A 1 106 ? -1.064 2.811 -6.760 1.00 85.94 106 VAL A O 1
ATOM 863 N N . SER A 1 107 ? -0.258 4.877 -6.422 1.00 87.25 107 SER A N 1
ATOM 864 C CA . SER A 1 107 ? 0.732 4.822 -7.494 1.00 87.25 107 SER A CA 1
ATOM 865 C C . SER A 1 107 ? 2.051 4.330 -6.928 1.00 87.25 107 SER A C 1
ATOM 867 O O . SER A 1 107 ? 2.707 5.024 -6.152 1.00 87.25 107 SER A O 1
ATOM 869 N N . VAL A 1 108 ? 2.479 3.141 -7.327 1.00 92.19 108 VAL A N 1
ATOM 870 C CA . VAL A 1 108 ? 3.860 2.721 -7.112 1.00 92.19 108 VAL A CA 1
ATOM 871 C C . VAL A 1 108 ? 4.688 3.317 -8.242 1.00 92.19 108 VAL A C 1
ATOM 873 O O . VAL A 1 108 ? 4.387 3.092 -9.408 1.00 92.19 108 VAL A O 1
ATOM 876 N N . LEU A 1 109 ? 5.706 4.106 -7.914 1.00 89.50 109 LEU A N 1
ATOM 877 C CA . LEU A 1 109 ? 6.584 4.748 -8.886 1.00 89.50 109 LEU A CA 1
ATOM 878 C C . LEU A 1 109 ? 7.990 4.160 -8.787 1.00 89.50 109 LEU A C 1
ATOM 880 O O . LEU A 1 109 ? 8.647 4.264 -7.749 1.00 89.50 109 LEU A O 1
ATOM 884 N N . MET A 1 110 ? 8.474 3.598 -9.890 1.00 93.25 110 MET A N 1
ATOM 885 C CA . MET A 1 110 ? 9.850 3.144 -10.043 1.00 93.25 110 MET A CA 1
ATOM 886 C C . MET A 1 110 ? 10.470 3.809 -11.264 1.00 93.25 110 MET A C 1
ATOM 888 O O . MET A 1 110 ? 9.926 3.796 -12.363 1.00 93.25 110 MET A O 1
ATOM 892 N N . THR A 1 111 ? 11.656 4.368 -11.087 1.00 92.62 111 THR A N 1
ATOM 893 C CA . THR A 1 111 ? 12.482 4.759 -12.227 1.00 92.62 111 THR A CA 1
ATOM 894 C C . THR A 1 111 ? 13.323 3.538 -12.630 1.00 92.62 111 THR A C 1
ATOM 896 O O . THR A 1 111 ? 13.688 2.735 -11.776 1.00 92.62 111 THR A O 1
ATOM 899 N N . ILE A 1 112 ? 13.709 3.389 -13.899 1.00 93.62 112 ILE A N 1
ATOM 900 C CA . ILE A 1 112 ? 14.576 2.317 -14.429 1.00 93.62 112 ILE A CA 1
ATOM 901 C C . ILE A 1 112 ? 15.758 2.939 -15.199 1.00 93.62 112 ILE A C 1
ATOM 903 O O . ILE A 1 112 ? 15.577 3.945 -15.873 1.00 93.62 112 ILE A O 1
ATOM 907 N N . TYR A 1 113 ? 16.982 2.447 -14.988 1.00 93.19 113 TYR A N 1
ATOM 908 C CA . TYR A 1 113 ? 18.142 2.757 -15.833 1.00 93.19 113 TYR A CA 1
ATOM 909 C C . TYR A 1 113 ? 19.174 1.640 -15.692 1.00 93.19 113 TYR A C 1
ATOM 911 O O . TYR A 1 113 ? 19.805 1.532 -14.641 1.00 93.19 113 TYR A O 1
ATOM 919 N N . ASN A 1 114 ? 19.336 0.827 -16.731 1.00 93.12 114 ASN A N 1
ATOM 920 C CA . ASN A 1 114 ? 20.226 -0.333 -16.752 1.00 93.12 114 ASN A CA 1
ATOM 921 C C . ASN A 1 114 ? 20.047 -1.259 -15.528 1.00 93.12 114 ASN A C 1
ATOM 923 O O . ASN A 1 114 ? 20.971 -1.497 -14.746 1.00 93.12 114 ASN A O 1
ATOM 927 N N . ASN A 1 115 ? 18.808 -1.705 -15.322 1.00 88.81 115 ASN A N 1
ATOM 928 C CA . ASN A 1 115 ? 18.308 -2.371 -14.123 1.00 88.81 115 ASN A CA 1
ATOM 929 C C . ASN A 1 115 ? 17.906 -3.844 -14.368 1.00 88.81 115 ASN A C 1
ATOM 931 O O . ASN A 1 115 ? 17.157 -4.401 -13.559 1.00 88.81 115 ASN A O 1
ATOM 935 N N . GLN A 1 116 ? 18.393 -4.475 -15.446 1.00 92.75 116 GLN A N 1
ATOM 936 C CA . GLN A 1 116 ? 17.975 -5.816 -15.886 1.00 92.75 116 GLN A CA 1
ATOM 937 C C . GLN A 1 116 ? 18.061 -6.901 -14.796 1.00 92.75 116 GLN A C 1
ATOM 939 O O . GLN A 1 116 ? 17.226 -7.799 -14.764 1.00 92.75 116 GLN A O 1
ATOM 944 N N . ASP A 1 117 ? 19.022 -6.792 -13.873 1.00 90.56 117 ASP A N 1
ATOM 945 C CA . ASP A 1 117 ? 19.266 -7.806 -12.840 1.00 90.56 117 ASP A CA 1
ATOM 946 C C . ASP A 1 117 ? 18.228 -7.767 -11.701 1.00 90.56 117 ASP A C 1
ATOM 948 O O . ASP A 1 117 ? 18.100 -8.730 -10.952 1.00 90.56 117 ASP A O 1
ATOM 952 N N . TYR A 1 118 ? 17.487 -6.661 -11.556 1.00 87.62 118 TYR A N 1
ATOM 953 C CA . TYR A 1 118 ? 16.582 -6.428 -10.418 1.00 87.62 118 TYR A CA 1
ATOM 954 C C . TYR A 1 118 ? 15.146 -6.105 -10.823 1.00 87.62 118 TYR A C 1
ATOM 956 O O . TYR A 1 118 ? 14.252 -6.127 -9.978 1.00 87.62 118 TYR A O 1
ATOM 964 N N . ILE A 1 119 ? 14.909 -5.751 -12.089 1.00 92.50 119 ILE A N 1
ATOM 965 C CA . ILE A 1 119 ? 13.592 -5.275 -12.520 1.00 92.50 119 ILE A CA 1
ATOM 966 C C . ILE A 1 119 ? 12.512 -6.350 -12.361 1.00 92.50 119 ILE A C 1
ATOM 968 O O . ILE A 1 119 ? 11.399 -6.032 -11.959 1.00 92.50 119 ILE A O 1
ATOM 972 N N . VAL A 1 120 ? 12.858 -7.620 -12.584 1.00 93.12 120 VAL A N 1
ATOM 973 C CA . VAL A 1 120 ? 11.945 -8.758 -12.413 1.00 93.12 120 VAL A CA 1
ATOM 974 C C . VAL A 1 120 ? 11.536 -8.936 -10.946 1.00 93.12 120 VAL A C 1
ATOM 976 O O . VAL A 1 120 ? 10.345 -8.974 -10.657 1.00 93.12 120 VAL A O 1
ATOM 979 N N . GLU A 1 121 ? 12.498 -8.939 -10.014 1.00 89.62 121 GLU A N 1
ATOM 980 C CA . GLU A 1 121 ? 12.224 -9.035 -8.566 1.00 89.62 121 GLU A CA 1
ATOM 981 C C . GLU A 1 121 ? 11.326 -7.876 -8.096 1.00 89.62 121 GLU A C 1
ATOM 983 O O . GLU A 1 121 ? 10.382 -8.075 -7.333 1.00 89.62 121 GLU A O 1
ATOM 988 N N . ALA A 1 122 ? 11.584 -6.658 -8.585 1.00 87.94 122 ALA A N 1
ATOM 989 C CA . ALA A 1 122 ? 10.778 -5.487 -8.248 1.00 87.94 122 ALA A CA 1
ATOM 990 C C . ALA A 1 122 ? 9.345 -5.578 -8.802 1.00 87.94 122 ALA A C 1
ATOM 992 O O . ALA A 1 122 ? 8.395 -5.229 -8.100 1.00 87.94 122 ALA A O 1
ATOM 993 N N . LEU A 1 123 ? 9.182 -6.062 -10.039 1.00 92.62 123 LEU A N 1
ATOM 994 C CA . LEU A 1 123 ? 7.874 -6.311 -10.648 1.00 92.62 123 LEU A CA 1
ATOM 995 C C . LEU A 1 123 ? 7.068 -7.316 -9.831 1.00 92.62 123 LEU A C 1
ATOM 997 O O . LEU A 1 123 ? 5.935 -7.028 -9.455 1.00 92.62 123 LEU A O 1
ATOM 1001 N N . GLU A 1 124 ? 7.664 -8.461 -9.511 1.00 92.44 124 GLU A N 1
ATOM 1002 C CA . GLU A 1 124 ? 7.007 -9.515 -8.740 1.00 92.44 124 GLU A CA 1
ATOM 1003 C C . GLU A 1 124 ? 6.637 -9.036 -7.336 1.00 92.44 124 GLU A C 1
ATOM 1005 O O . GLU A 1 124 ? 5.496 -9.217 -6.918 1.00 92.44 124 GLU A O 1
ATOM 1010 N N . SER A 1 125 ? 7.536 -8.321 -6.654 1.00 86.19 125 SER A N 1
ATOM 1011 C CA . SER A 1 125 ? 7.267 -7.774 -5.321 1.00 86.19 125 SER A CA 1
ATOM 1012 C C . SER A 1 125 ? 6.082 -6.804 -5.298 1.00 86.19 125 SER A C 1
ATOM 1014 O O . SER A 1 125 ? 5.297 -6.837 -4.353 1.00 86.19 125 SER A O 1
ATOM 1016 N N . VAL A 1 126 ? 5.937 -5.942 -6.310 1.00 88.19 126 VAL A N 1
ATOM 1017 C CA . VAL A 1 126 ? 4.812 -4.992 -6.382 1.00 88.19 126 VAL A CA 1
ATOM 1018 C C . VAL A 1 126 ? 3.513 -5.698 -6.769 1.00 88.19 126 VAL A C 1
ATOM 1020 O O . VAL A 1 126 ? 2.448 -5.366 -6.248 1.00 88.19 126 VAL A O 1
ATOM 1023 N N . LEU A 1 127 ? 3.578 -6.686 -7.661 1.00 89.38 127 LEU A N 1
ATOM 1024 C CA . LEU A 1 127 ? 2.401 -7.437 -8.101 1.00 89.38 127 LEU A CA 1
ATOM 1025 C C . LEU A 1 127 ? 1.848 -8.373 -7.019 1.00 89.38 127 LEU A C 1
ATOM 1027 O O . LEU A 1 127 ? 0.628 -8.560 -6.948 1.00 89.38 127 LEU A O 1
ATOM 1031 N N . ASP A 1 128 ? 2.723 -8.907 -6.167 1.00 88.00 128 ASP A N 1
ATOM 1032 C CA . ASP A 1 128 ? 2.366 -9.782 -5.049 1.00 88.00 128 ASP A CA 1
ATOM 1033 C C . ASP A 1 128 ? 1.802 -9.018 -3.839 1.00 88.00 128 ASP A C 1
ATOM 1035 O O . ASP A 1 128 ? 1.210 -9.614 -2.944 1.00 88.00 128 ASP A O 1
ATOM 1039 N N . MET A 1 129 ? 1.880 -7.679 -3.824 1.00 76.25 129 MET A N 1
ATOM 1040 C CA . MET A 1 129 ? 1.299 -6.877 -2.745 1.00 76.25 129 MET A CA 1
ATOM 1041 C C . MET A 1 129 ? -0.179 -7.215 -2.529 1.00 76.25 129 MET A C 1
ATOM 1043 O O . MET A 1 129 ? -0.986 -7.232 -3.465 1.00 76.25 129 MET A O 1
ATOM 1047 N N . ASP A 1 130 ? -0.567 -7.393 -1.267 1.00 72.00 130 ASP A N 1
ATOM 1048 C CA . ASP A 1 130 ? -1.964 -7.629 -0.895 1.00 72.00 130 ASP A CA 1
ATOM 1049 C C . ASP A 1 130 ? -2.900 -6.485 -1.330 1.00 72.00 130 ASP A C 1
ATOM 1051 O O . ASP A 1 130 ? -4.098 -6.694 -1.523 1.00 72.00 130 ASP A O 1
ATOM 1055 N N . TYR A 1 131 ? -2.367 -5.271 -1.498 1.00 76.38 131 TYR A N 1
ATOM 1056 C CA . TYR A 1 131 ? -3.131 -4.117 -1.949 1.00 76.38 131 TYR A CA 1
ATOM 1057 C C . TYR A 1 131 ? -3.373 -4.187 -3.452 1.00 76.38 131 TYR A C 1
ATOM 1059 O O . TYR A 1 131 ? -2.443 -4.050 -4.242 1.00 76.38 131 TYR A O 1
ATOM 1067 N N . LYS A 1 132 ? -4.623 -4.381 -3.878 1.00 80.94 132 LYS A N 1
ATOM 1068 C CA . LYS A 1 132 ? -4.909 -4.597 -5.305 1.00 80.94 132 LYS A CA 1
ATOM 1069 C C . LYS A 1 132 ? -5.240 -3.322 -6.080 1.00 80.94 132 LYS A C 1
ATOM 1071 O O . LYS A 1 132 ? -4.975 -3.281 -7.283 1.00 80.94 132 LYS A O 1
ATOM 1076 N N . ARG A 1 133 ? -5.741 -2.269 -5.418 1.00 86.88 133 ARG A N 1
ATOM 1077 C CA . ARG A 1 133 ? -6.102 -0.984 -6.049 1.00 86.88 133 ARG A CA 1
ATOM 1078 C C . ARG A 1 133 ? -4.880 -0.079 -6.225 1.00 86.88 133 ARG A C 1
ATOM 1080 O O . ARG A 1 133 ? -4.827 1.039 -5.721 1.00 86.88 133 ARG A O 1
ATOM 1087 N N . LEU A 1 134 ? -3.890 -0.588 -6.945 1.00 90.69 134 LEU A N 1
ATOM 1088 C CA . LEU A 1 134 ? -2.673 0.131 -7.290 1.00 90.69 134 LEU A CA 1
ATOM 1089 C C . LEU A 1 134 ? -2.536 0.306 -8.799 1.00 90.69 134 LEU A C 1
ATOM 1091 O O . LEU A 1 134 ? -3.131 -0.427 -9.588 1.00 90.69 134 LEU A O 1
ATOM 1095 N N . GLU A 1 135 ? -1.701 1.257 -9.177 1.00 94.31 135 GLU A N 1
ATOM 1096 C CA . GLU A 1 135 ? -1.079 1.330 -10.492 1.00 94.31 135 GLU A CA 1
ATOM 1097 C C . GLU A 1 135 ? 0.437 1.306 -10.315 1.00 94.31 135 GLU A C 1
ATOM 1099 O O . GLU A 1 135 ? 0.960 1.780 -9.303 1.00 94.31 135 GLU A O 1
ATOM 1104 N N . PHE A 1 136 ? 1.148 0.753 -11.292 1.00 95.69 136 PHE A N 1
ATOM 1105 C CA . PHE A 1 136 ? 2.599 0.687 -11.266 1.00 95.69 136 PHE A CA 1
ATOM 1106 C C . PHE A 1 136 ? 3.174 1.507 -12.419 1.00 95.69 136 PHE A C 1
ATOM 1108 O O . PHE A 1 136 ? 3.117 1.112 -13.582 1.00 95.69 136 PHE A O 1
ATOM 1115 N N . ILE A 1 137 ? 3.718 2.670 -12.078 1.00 96.62 137 ILE A N 1
ATOM 1116 C CA . ILE A 1 137 ? 4.348 3.601 -13.002 1.00 96.62 137 ILE A CA 1
ATOM 1117 C C . ILE A 1 137 ? 5.848 3.315 -13.052 1.00 96.62 137 ILE A C 1
ATOM 1119 O O . ILE A 1 137 ? 6.573 3.496 -12.072 1.00 96.62 137 ILE A O 1
ATOM 1123 N N . LEU A 1 138 ? 6.311 2.889 -14.220 1.00 96.56 138 LEU A N 1
ATOM 1124 C CA . LEU A 1 138 ? 7.709 2.656 -14.539 1.00 96.56 138 LEU A CA 1
ATOM 1125 C C . LEU A 1 138 ? 8.196 3.772 -15.460 1.00 96.56 138 LEU A C 1
ATOM 1127 O O . LEU A 1 138 ? 7.566 4.056 -16.478 1.00 96.56 138 LEU A O 1
ATOM 1131 N N . VAL A 1 139 ? 9.323 4.396 -15.128 1.00 96.38 139 VAL A N 1
ATOM 1132 C CA . VAL A 1 139 ? 9.964 5.392 -15.999 1.00 96.38 139 VAL A CA 1
ATOM 1133 C C . VAL A 1 139 ? 11.362 4.933 -16.356 1.00 96.38 139 VAL A C 1
ATOM 1135 O O . VAL A 1 139 ? 12.266 5.025 -15.526 1.00 96.38 139 VAL A O 1
ATOM 1138 N N . ASP A 1 140 ? 11.541 4.455 -17.579 1.00 96.19 140 ASP A N 1
ATOM 1139 C CA . ASP A 1 140 ? 12.852 4.173 -18.135 1.00 96.19 140 ASP A CA 1
ATOM 1140 C C . ASP A 1 140 ? 13.568 5.464 -18.537 1.00 96.19 140 ASP A C 1
ATOM 1142 O O . ASP A 1 140 ? 13.069 6.263 -19.326 1.00 96.19 140 ASP A O 1
ATOM 1146 N N . ASP A 1 141 ? 14.755 5.667 -17.980 1.00 94.88 141 ASP A N 1
ATOM 1147 C CA . ASP A 1 141 ? 15.589 6.840 -18.214 1.00 94.88 141 ASP A CA 1
ATOM 1148 C C . ASP A 1 141 ? 16.643 6.547 -19.294 1.00 94.88 141 ASP A C 1
ATOM 1150 O O . ASP A 1 141 ? 17.831 6.799 -19.100 1.00 94.88 141 ASP A O 1
ATOM 1154 N N . GLY A 1 142 ? 16.221 5.945 -20.409 1.00 94.81 142 GLY A N 1
ATOM 1155 C CA . GLY A 1 142 ? 17.072 5.611 -21.550 1.00 94.81 142 GLY A CA 1
ATOM 1156 C C . GLY A 1 142 ? 18.017 4.439 -21.285 1.00 94.81 142 GLY A C 1
ATOM 1157 O O . GLY A 1 142 ? 19.225 4.575 -21.496 1.00 94.81 142 GLY A O 1
ATOM 1158 N N . SER A 1 143 ? 17.493 3.312 -20.791 1.00 94.38 143 SER A N 1
ATOM 1159 C CA . SER A 1 143 ? 18.290 2.089 -20.623 1.00 94.38 143 SER A CA 1
ATOM 1160 C C . SER A 1 143 ? 18.792 1.557 -21.964 1.00 94.38 143 SER A C 1
ATOM 1162 O O . SER A 1 143 ? 18.101 1.601 -22.978 1.00 94.38 143 SER A O 1
ATOM 1164 N N . THR A 1 144 ? 19.998 0.997 -21.949 1.00 94.38 144 THR A N 1
ATOM 1165 C CA . THR A 1 144 ? 20.637 0.348 -23.106 1.00 94.38 144 THR A CA 1
ATOM 1166 C C . THR A 1 144 ? 20.767 -1.164 -22.929 1.00 94.38 144 THR A C 1
ATOM 1168 O O . THR A 1 144 ? 21.374 -1.836 -23.759 1.00 94.38 144 THR A O 1
ATOM 1171 N N . ASP A 1 145 ? 20.279 -1.688 -21.808 1.00 94.38 145 ASP A N 1
ATOM 1172 C CA . ASP A 1 145 ? 20.281 -3.105 -21.470 1.00 94.38 145 ASP A CA 1
ATOM 1173 C C . ASP A 1 145 ? 18.892 -3.729 -21.699 1.00 94.38 145 AS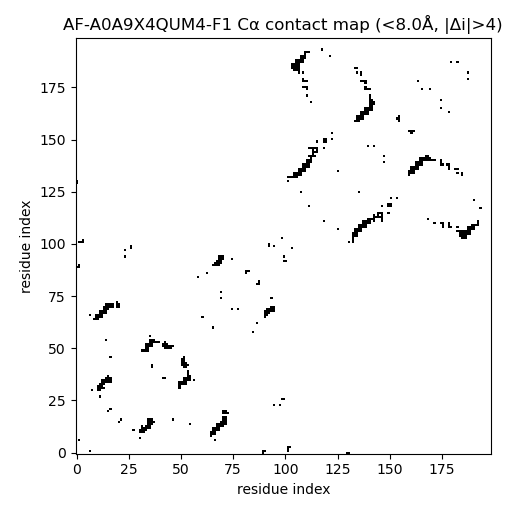P A C 1
ATOM 1175 O O . ASP A 1 145 ? 18.000 -3.132 -22.303 1.00 94.38 145 ASP A O 1
ATOM 1179 N N . ARG A 1 146 ? 18.684 -4.944 -21.185 1.00 95.25 146 ARG A N 1
ATOM 1180 C CA . ARG A 1 146 ? 17.428 -5.679 -21.379 1.00 95.25 146 ARG A CA 1
ATOM 1181 C C . ARG A 1 146 ? 16.294 -5.236 -20.448 1.00 95.25 146 ARG A C 1
ATOM 1183 O O . ARG A 1 146 ? 15.258 -5.894 -20.415 1.00 95.25 146 ARG A O 1
ATOM 1190 N N . SER A 1 147 ? 16.439 -4.145 -19.690 1.00 93.62 147 SER A N 1
ATOM 1191 C CA . SER A 1 147 ? 15.435 -3.725 -18.696 1.00 93.62 147 SER A CA 1
ATOM 1192 C C . SER A 1 147 ? 14.040 -3.550 -19.293 1.00 93.62 147 SER A C 1
ATOM 1194 O O . SER A 1 147 ? 13.069 -4.038 -18.724 1.00 93.62 147 SER A O 1
ATOM 1196 N N . ILE A 1 148 ? 13.939 -2.882 -20.446 1.00 94.19 148 ILE A N 1
ATOM 1197 C CA . ILE A 1 148 ? 12.656 -2.614 -21.116 1.00 94.19 148 ILE A CA 1
ATOM 1198 C C . ILE A 1 148 ? 12.035 -3.920 -21.630 1.00 94.19 148 ILE A C 1
ATOM 1200 O O . ILE A 1 148 ? 10.842 -4.158 -21.440 1.00 94.19 148 ILE A O 1
ATOM 1204 N N . GLU A 1 149 ? 12.850 -4.792 -22.232 1.00 96.06 149 GLU A N 1
ATOM 1205 C CA . GLU A 1 149 ? 12.408 -6.103 -22.725 1.00 96.06 149 GLU A CA 1
ATOM 1206 C C . GLU A 1 149 ? 11.815 -6.958 -21.602 1.00 96.06 149 GLU A C 1
ATOM 1208 O O . GLU A 1 149 ? 10.806 -7.631 -21.801 1.00 96.06 149 GLU A O 1
ATOM 1213 N N . LEU A 1 150 ? 12.420 -6.911 -20.411 1.00 96.00 150 LEU A N 1
ATOM 1214 C CA . LEU A 1 150 ? 11.979 -7.679 -19.247 1.00 96.00 150 LEU A CA 1
ATOM 1215 C C . LEU A 1 150 ? 10.642 -7.184 -18.675 1.00 96.00 150 LEU A C 1
ATOM 1217 O O . LEU A 1 150 ? 9.924 -7.968 -18.060 1.00 96.00 150 LEU A O 1
ATOM 1221 N N . VAL A 1 151 ? 10.274 -5.919 -18.900 1.00 95.81 151 VAL A N 1
ATOM 1222 C CA . VAL A 1 151 ? 8.997 -5.342 -18.445 1.00 95.81 151 VAL A CA 1
ATOM 1223 C C . VAL A 1 151 ? 7.833 -5.730 -19.368 1.00 95.81 151 VAL A C 1
ATOM 1225 O O . VAL A 1 151 ? 6.710 -5.926 -18.897 1.00 95.81 151 VAL A O 1
ATOM 1228 N N . ALA A 1 152 ? 8.078 -5.883 -20.673 1.00 92.88 152 ALA A N 1
ATOM 1229 C CA . ALA A 1 152 ? 7.023 -6.083 -21.673 1.00 92.88 152 ALA A CA 1
ATOM 1230 C C . ALA A 1 152 ? 6.078 -7.279 -21.391 1.00 92.88 152 ALA A C 1
ATOM 1232 O O . ALA A 1 152 ? 4.859 -7.099 -21.489 1.00 92.88 152 ALA A O 1
ATOM 1233 N N . PRO A 1 153 ? 6.558 -8.470 -20.971 1.00 95.94 153 PRO A N 1
ATOM 1234 C CA . PRO A 1 153 ? 5.680 -9.591 -20.629 1.00 95.94 153 PRO A CA 1
ATOM 1235 C C . PRO A 1 153 ? 4.748 -9.307 -19.448 1.00 95.94 153 PRO A C 1
ATOM 1237 O O . PRO A 1 153 ? 3.655 -9.868 -19.389 1.00 95.94 153 PRO A O 1
ATOM 1240 N N . TYR A 1 154 ? 5.163 -8.457 -18.506 1.00 96.12 154 TYR A N 1
ATOM 1241 C CA . TYR A 1 154 ? 4.351 -8.093 -17.346 1.00 96.12 154 TYR A CA 1
ATOM 1242 C C . TYR A 1 154 ? 3.268 -7.090 -17.736 1.00 96.12 154 TYR A C 1
ATOM 1244 O O . TYR A 1 154 ? 2.118 -7.273 -17.351 1.00 96.12 154 TYR A O 1
ATOM 1252 N N . MET A 1 155 ? 3.590 -6.104 -18.580 1.00 96.00 155 MET A N 1
ATOM 1253 C CA . MET A 1 155 ? 2.592 -5.173 -19.131 1.00 96.00 155 MET A CA 1
ATOM 1254 C C . MET A 1 155 ? 1.502 -5.887 -19.939 1.00 96.00 155 MET A C 1
ATOM 1256 O O . MET A 1 155 ? 0.343 -5.487 -19.902 1.00 96.00 155 MET A O 1
ATOM 1260 N N . ALA A 1 156 ? 1.856 -6.961 -20.653 1.00 94.50 156 ALA A N 1
ATOM 1261 C CA . ALA A 1 156 ? 0.886 -7.769 -21.391 1.00 94.50 156 ALA A CA 1
ATOM 1262 C C . ALA A 1 156 ? -0.057 -8.573 -20.473 1.00 94.50 156 ALA A C 1
ATOM 1264 O O . ALA A 1 156 ? -1.162 -8.920 -20.886 1.00 94.50 156 ALA A O 1
ATOM 1265 N N . LYS A 1 157 ? 0.379 -8.889 -19.247 1.00 95.06 157 LYS A N 1
ATOM 1266 C CA . LYS A 1 157 ? -0.377 -9.692 -18.272 1.00 95.06 157 LYS A CA 1
ATOM 1267 C C . LYS A 1 157 ? -1.165 -8.848 -17.273 1.00 95.06 157 LYS A C 1
ATOM 1269 O O . LYS A 1 157 ? -2.192 -9.310 -16.789 1.00 95.06 157 LYS A O 1
ATOM 1274 N N . ASP A 1 158 ? -0.689 -7.648 -16.949 1.00 94.50 158 ASP A N 1
ATOM 1275 C CA . ASP A 1 158 ? -1.279 -6.792 -15.924 1.00 94.50 158 ASP A CA 1
ATOM 1276 C C . ASP A 1 158 ? -1.415 -5.344 -16.412 1.00 94.50 158 ASP A C 1
ATOM 1278 O O . ASP A 1 158 ? -0.438 -4.609 -16.573 1.00 94.50 158 ASP A O 1
ATOM 1282 N N . SER A 1 159 ? -2.665 -4.913 -16.600 1.00 94.38 159 SER A N 1
ATOM 1283 C CA . SER A 1 159 ? -3.013 -3.579 -17.098 1.00 94.38 159 SER A CA 1
ATOM 1284 C C . SER A 1 159 ? -2.716 -2.444 -16.115 1.00 94.38 159 SER A C 1
ATOM 1286 O O . SER A 1 159 ? -2.866 -1.274 -16.469 1.00 94.38 159 SER A O 1
ATOM 1288 N N . ARG A 1 160 ? -2.343 -2.755 -14.866 1.00 95.12 160 ARG A N 1
ATOM 1289 C CA . ARG A 1 160 ? -1.949 -1.754 -13.865 1.00 95.12 160 ARG A CA 1
ATOM 1290 C C . ARG A 1 160 ? -0.550 -1.203 -14.138 1.00 95.12 160 ARG A C 1
ATOM 1292 O O . ARG A 1 160 ? -0.222 -0.141 -13.615 1.00 95.12 160 ARG A O 1
ATOM 1299 N N . ILE A 1 161 ? 0.264 -1.896 -14.938 1.00 97.06 161 ILE A N 1
ATOM 1300 C CA . ILE A 1 161 ? 1.649 -1.517 -15.232 1.00 97.06 161 ILE A CA 1
ATOM 1301 C C . ILE A 1 161 ? 1.695 -0.574 -16.434 1.00 97.06 161 ILE A C 1
ATOM 1303 O O . ILE A 1 161 ? 1.176 -0.877 -17.508 1.00 97.06 161 ILE A O 1
ATOM 1307 N N . ARG A 1 162 ? 2.368 0.566 -16.274 1.00 97.00 162 ARG A N 1
ATOM 1308 C CA . ARG A 1 162 ? 2.586 1.557 -17.332 1.00 97.00 162 ARG A CA 1
ATOM 1309 C C . ARG A 1 162 ? 4.065 1.905 -17.403 1.00 97.00 162 ARG A C 1
ATOM 1311 O O . ARG A 1 162 ? 4.648 2.276 -16.389 1.00 97.00 162 ARG A O 1
ATOM 1318 N N . LEU A 1 163 ? 4.649 1.817 -18.594 1.00 96.88 163 LEU A N 1
ATOM 1319 C CA . LEU A 1 163 ? 6.048 2.156 -18.848 1.00 96.88 163 LEU A CA 1
ATOM 1320 C C . LEU A 1 163 ? 6.149 3.429 -19.692 1.00 96.88 163 LEU A C 1
ATOM 1322 O O . LEU A 1 163 ? 5.518 3.532 -20.742 1.00 96.88 163 LEU A O 1
ATOM 1326 N N . TYR A 1 164 ? 6.976 4.368 -19.242 1.00 97.19 164 TYR A N 1
ATOM 1327 C CA . TYR A 1 164 ? 7.320 5.599 -19.947 1.00 97.19 164 TYR A CA 1
ATOM 1328 C C . TYR A 1 164 ? 8.821 5.617 -20.211 1.00 97.19 164 TYR A C 1
ATOM 1330 O O . TYR A 1 164 ? 9.597 5.464 -19.273 1.00 97.19 164 TYR A O 1
ATOM 1338 N N . CYS A 1 165 ? 9.234 5.816 -21.460 1.00 96.88 165 CYS A N 1
ATOM 1339 C CA . CYS A 1 165 ? 10.646 5.784 -21.838 1.00 96.88 165 CYS A CA 1
ATOM 1340 C C . CYS A 1 165 ? 11.133 7.172 -22.248 1.00 96.88 165 CYS A C 1
ATOM 1342 O O . CYS A 1 165 ? 10.527 7.831 -23.094 1.00 96.88 165 CYS A O 1
ATOM 1344 N N . HIS A 1 166 ? 12.251 7.602 -21.675 1.00 96.44 166 HIS A N 1
ATOM 1345 C CA . HIS A 1 166 ? 13.022 8.724 -22.187 1.00 96.44 166 HIS A CA 1
ATOM 1346 C C . HIS A 1 166 ? 13.927 8.268 -23.335 1.00 96.44 166 HIS A C 1
ATOM 1348 O O . HIS A 1 166 ? 14.468 7.167 -23.316 1.00 96.44 166 HIS A O 1
ATOM 1354 N N . GLU A 1 167 ? 14.167 9.150 -24.307 1.00 93.19 167 GLU A N 1
ATOM 1355 C CA . GLU A 1 167 ? 15.091 8.875 -25.421 1.00 93.19 167 GLU A CA 1
ATOM 1356 C C . GLU A 1 167 ? 16.552 8.716 -24.967 1.00 93.19 167 GLU A C 1
ATOM 1358 O O . GLU A 1 167 ? 17.369 8.120 -25.665 1.00 93.19 167 GLU A O 1
ATOM 1363 N N . LYS A 1 168 ? 16.906 9.293 -23.815 1.00 92.88 168 LYS A N 1
ATOM 1364 C CA . LYS A 1 168 ? 18.253 9.263 -23.238 1.00 92.88 168 LYS A CA 1
ATOM 1365 C C . LYS A 1 168 ? 18.197 9.434 -21.727 1.00 92.88 168 LYS A C 1
ATOM 1367 O O . LYS A 1 168 ? 17.216 9.957 -21.203 1.00 92.88 168 LYS A O 1
ATOM 1372 N N . ASN A 1 169 ? 19.296 9.108 -21.054 1.00 94.81 169 ASN A N 1
ATOM 1373 C CA . ASN A 1 169 ? 19.439 9.351 -19.623 1.00 94.81 169 ASN A CA 1
ATOM 1374 C C . ASN A 1 169 ? 19.379 10.846 -19.293 1.00 94.81 169 ASN A C 1
ATOM 1376 O O . ASN A 1 169 ? 20.230 11.642 -19.697 1.00 94.81 169 ASN A O 1
ATOM 1380 N N . MET A 1 170 ? 18.329 11.217 -18.565 1.00 91.69 170 MET A N 1
ATOM 1381 C CA . MET A 1 170 ? 18.037 12.569 -18.103 1.00 91.69 170 MET A CA 1
ATOM 1382 C C . MET A 1 170 ? 18.280 12.725 -16.593 1.00 91.69 170 MET A C 1
ATOM 1384 O O . MET A 1 170 ? 18.162 13.832 -16.057 1.00 91.69 170 MET A O 1
ATOM 1388 N N . GLY A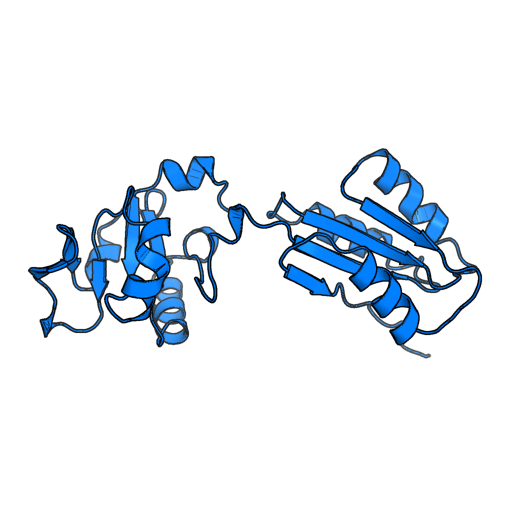 1 171 ? 18.659 11.643 -15.919 1.00 88.56 171 GLY A N 1
ATOM 1389 C CA . GLY A 1 171 ? 18.915 11.561 -14.496 1.00 88.56 171 GLY A CA 1
ATOM 1390 C C . GLY A 1 171 ? 17.651 11.274 -13.689 1.00 88.56 171 GLY A C 1
ATOM 1391 O O . GLY A 1 171 ? 16.541 11.702 -14.020 1.00 88.56 171 GLY A O 1
ATOM 1392 N N . VAL A 1 172 ? 17.853 10.632 -12.533 1.00 84.06 172 VAL A N 1
ATOM 1393 C CA . VAL A 1 172 ? 16.785 10.246 -11.592 1.00 84.06 172 VAL A CA 1
ATOM 1394 C C . VAL A 1 172 ? 15.807 11.384 -11.286 1.00 84.06 172 VAL A C 1
ATOM 1396 O O . VAL A 1 172 ? 14.611 11.130 -11.353 1.00 84.06 172 VAL A O 1
ATOM 1399 N N . PRO A 1 173 ? 16.228 12.639 -11.017 1.00 83.19 173 PRO A N 1
ATOM 1400 C CA . PRO A 1 173 ? 15.272 13.709 -10.729 1.00 83.19 173 PRO A CA 1
ATOM 1401 C C . PRO A 1 173 ? 14.284 13.972 -11.873 1.00 83.19 173 PRO A C 1
ATOM 1403 O O . PRO A 1 173 ? 13.110 14.241 -11.619 1.00 83.19 173 PRO A O 1
ATOM 1406 N N . ARG A 1 174 ? 14.737 13.882 -13.132 1.00 88.31 174 ARG A N 1
ATOM 1407 C CA . ARG A 1 174 ? 13.876 14.094 -14.301 1.00 88.31 174 ARG A CA 1
ATOM 1408 C C . ARG A 1 174 ? 12.971 12.889 -14.536 1.00 88.31 174 ARG A C 1
ATOM 1410 O O . ARG A 1 174 ? 11.775 13.090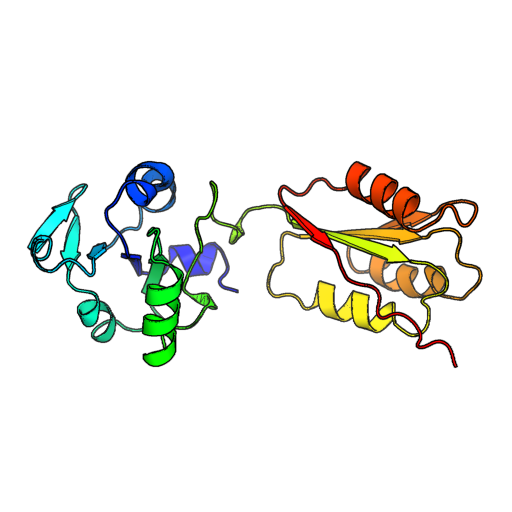 -14.701 1.00 88.31 174 ARG A O 1
ATOM 1417 N N . ALA A 1 175 ? 13.502 11.670 -14.446 1.00 88.38 175 ALA A N 1
ATOM 1418 C CA . ALA A 1 175 ? 12.701 10.445 -14.524 1.00 88.38 175 ALA A CA 1
ATOM 1419 C C . ALA A 1 175 ? 11.617 10.386 -13.434 1.00 88.38 175 ALA A C 1
ATOM 1421 O O . ALA A 1 175 ? 10.457 10.095 -13.714 1.00 88.38 175 ALA A O 1
ATOM 1422 N N . THR A 1 176 ? 11.956 10.752 -12.197 1.00 79.88 176 THR A N 1
ATOM 1423 C CA . THR A 1 176 ? 10.993 10.837 -11.096 1.00 79.88 176 THR A CA 1
ATOM 1424 C C . THR A 1 176 ? 9.919 11.886 -11.372 1.00 79.88 176 THR A C 1
ATOM 1426 O O . THR A 1 176 ? 8.743 11.622 -11.136 1.00 79.88 176 THR A O 1
ATOM 1429 N N . LYS A 1 177 ? 10.292 13.061 -11.898 1.00 85.75 177 LYS A N 1
ATOM 1430 C CA . LYS A 1 177 ? 9.326 14.107 -12.257 1.00 85.75 177 LYS A CA 1
ATOM 1431 C C . LYS A 1 177 ? 8.342 13.625 -13.325 1.00 85.75 177 LYS A C 1
ATOM 1433 O O . LYS A 1 177 ? 7.144 13.820 -13.142 1.00 85.75 177 LYS A O 1
ATOM 1438 N N . THR A 1 178 ? 8.832 12.977 -14.382 1.00 89.06 178 THR A N 1
ATOM 1439 C CA . THR A 1 178 ? 7.987 12.342 -15.406 1.00 89.06 178 THR A CA 1
ATOM 1440 C C . THR A 1 178 ? 7.025 11.346 -14.760 1.00 89.06 178 THR A C 1
ATOM 1442 O O . THR A 1 178 ? 5.824 11.398 -14.989 1.00 89.06 178 THR A O 1
ATOM 1445 N N . GLY A 1 179 ? 7.528 10.496 -13.864 1.00 89.75 179 GLY A N 1
ATOM 1446 C CA . GLY A 1 179 ? 6.711 9.511 -13.160 1.00 89.75 179 GLY A CA 1
ATOM 1447 C C . GLY A 1 179 ? 5.593 10.125 -12.325 1.00 89.75 179 GLY A C 1
ATOM 1448 O O . GLY A 1 179 ? 4.447 9.700 -12.434 1.00 89.75 179 GLY A O 1
ATOM 1449 N N . ILE A 1 180 ? 5.903 11.164 -11.544 1.00 81.00 180 ILE A N 1
ATOM 1450 C CA . ILE A 1 180 ? 4.918 11.890 -10.727 1.00 81.00 180 ILE A CA 1
ATOM 1451 C C . ILE A 1 180 ? 3.813 12.489 -11.604 1.00 81.00 180 ILE A C 1
ATOM 1453 O O . ILE A 1 180 ? 2.649 12.440 -11.223 1.00 81.00 180 ILE A O 1
ATOM 1457 N N . GLN A 1 181 ? 4.148 13.015 -12.787 1.00 92.25 181 GLN A N 1
ATOM 1458 C CA . GLN A 1 181 ? 3.158 13.573 -13.720 1.00 92.25 181 GLN A CA 1
ATOM 1459 C C . GLN A 1 181 ? 2.180 12.526 -14.269 1.00 92.25 181 GLN A C 1
ATOM 1461 O O . GLN A 1 181 ? 1.088 12.886 -14.704 1.00 92.25 181 GLN A O 1
ATOM 1466 N N . HIS A 1 182 ? 2.561 11.249 -14.250 1.00 92.62 182 HIS A N 1
ATOM 1467 C CA . HIS A 1 182 ? 1.740 10.140 -14.727 1.00 92.62 182 HIS A CA 1
ATOM 1468 C C . HIS A 1 182 ? 1.032 9.360 -13.613 1.00 92.62 182 HIS A C 1
ATOM 1470 O O . HIS A 1 182 ? 0.213 8.497 -13.924 1.00 92.62 182 HIS A O 1
ATOM 1476 N N . CYS A 1 183 ? 1.319 9.658 -12.343 1.00 88.75 183 CYS A N 1
ATOM 1477 C CA . CYS A 1 183 ? 0.625 9.069 -11.202 1.00 88.75 183 CYS A CA 1
ATOM 1478 C C . CYS A 1 183 ? -0.788 9.664 -11.073 1.00 88.75 183 CYS A C 1
ATOM 1480 O O . CYS A 1 183 ? -0.962 10.879 -11.010 1.00 88.75 183 CYS A O 1
ATOM 1482 N N . GLN A 1 184 ? -1.793 8.798 -11.018 1.00 88.75 184 GLN A N 1
ATOM 1483 C CA . GLN A 1 184 ? -3.209 9.100 -10.801 1.00 88.75 184 GLN A CA 1
ATOM 1484 C C . GLN A 1 184 ? -3.671 8.737 -9.383 1.00 88.75 184 GLN A C 1
ATOM 1486 O O . GLN A 1 184 ? -4.787 9.071 -8.983 1.00 88.75 184 GLN A O 1
ATOM 1491 N N . GLY A 1 185 ? -2.836 8.019 -8.635 1.00 80.56 185 GLY A N 1
ATOM 1492 C CA . GLY A 1 185 ? -3.087 7.631 -7.261 1.00 80.56 185 GLY A CA 1
ATOM 1493 C C . GLY A 1 185 ? -3.071 8.811 -6.298 1.00 80.56 185 GLY A C 1
ATOM 1494 O O . GLY A 1 185 ? -2.362 9.798 -6.475 1.00 80.56 185 GLY A O 1
ATOM 1495 N N . GLU A 1 186 ? -3.850 8.675 -5.232 1.00 78.12 186 GLU A N 1
ATOM 1496 C CA . GLU A 1 186 ? -3.907 9.642 -4.133 1.00 78.12 186 GLU A CA 1
ATOM 1497 C C . GLU A 1 186 ? -2.635 9.596 -3.279 1.00 78.12 186 GLU A C 1
ATOM 1499 O O . GLU A 1 186 ? -2.262 10.585 -2.649 1.00 78.12 186 GLU A O 1
ATOM 1504 N N . TYR A 1 187 ? -1.948 8.452 -3.297 1.00 78.38 187 TYR A N 1
ATOM 1505 C CA . TYR A 1 187 ? -0.663 8.245 -2.647 1.00 78.38 187 TYR A CA 1
ATOM 1506 C C . TYR A 1 187 ? 0.360 7.751 -3.660 1.00 78.38 187 TYR A C 1
ATOM 1508 O O . TYR A 1 187 ? 0.045 6.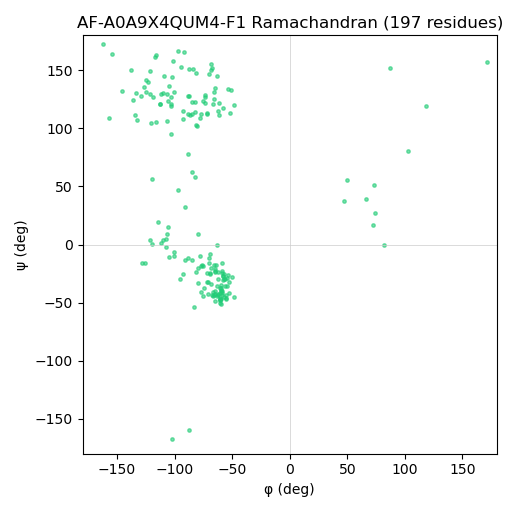913 -4.503 1.00 78.38 187 TYR A O 1
ATOM 1516 N N . ILE A 1 188 ? 1.598 8.228 -3.527 1.00 79.38 188 ILE A N 1
ATOM 1517 C CA . ILE A 1 188 ? 2.732 7.769 -4.329 1.00 79.38 188 ILE A CA 1
ATOM 1518 C C . ILE A 1 188 ? 3.704 7.024 -3.416 1.00 79.38 188 ILE A C 1
ATOM 1520 O O . ILE A 1 188 ? 4.224 7.592 -2.455 1.00 79.38 188 ILE A O 1
ATOM 1524 N N . LEU A 1 189 ? 3.966 5.758 -3.733 1.00 81.88 189 LEU A N 1
ATOM 1525 C CA . LEU A 1 189 ? 4.986 4.941 -3.090 1.00 81.88 189 LEU A CA 1
ATOM 1526 C C . LEU A 1 189 ? 6.196 4.832 -4.015 1.00 81.88 189 LEU A C 1
ATOM 1528 O O . LEU A 1 189 ? 6.096 4.337 -5.134 1.00 81.88 189 LEU A O 1
ATOM 1532 N N . PHE A 1 190 ? 7.359 5.276 -3.547 1.00 79.31 190 PHE A N 1
ATOM 1533 C CA . PHE A 1 190 ? 8.594 5.158 -4.316 1.00 79.31 190 PHE A CA 1
ATOM 1534 C C . PHE A 1 190 ? 9.189 3.761 -4.140 1.00 79.31 190 PHE A C 1
ATOM 1536 O O . PHE A 1 190 ? 9.639 3.401 -3.052 1.00 79.31 190 PHE A O 1
ATOM 1543 N N . CYS A 1 191 ? 9.228 2.983 -5.220 1.00 78.56 191 CYS A N 1
ATOM 1544 C CA . CYS A 1 191 ? 9.931 1.708 -5.245 1.00 78.56 191 CYS A CA 1
ATOM 1545 C C . CYS A 1 191 ? 11.433 1.987 -5.389 1.00 78.56 191 CYS A C 1
ATOM 1547 O O . CYS A 1 191 ? 11.913 2.484 -6.414 1.00 78.56 191 CYS A O 1
ATOM 1549 N N . CYS A 1 192 ? 12.176 1.747 -4.311 1.00 63.44 192 CYS A N 1
ATOM 1550 C CA . CYS A 1 192 ? 13.582 2.107 -4.230 1.00 63.44 192 CYS A CA 1
ATOM 1551 C C . CYS A 1 192 ? 14.423 1.154 -5.092 1.00 63.44 192 CYS A C 1
ATOM 1553 O O . CYS A 1 192 ? 14.438 -0.054 -4.862 1.00 63.44 192 CYS A O 1
ATOM 1555 N N . ARG A 1 193 ? 15.171 1.694 -6.063 1.00 59.03 193 ARG A N 1
ATOM 1556 C CA . ARG A 1 193 ? 16.156 0.909 -6.819 1.00 59.03 193 ARG A CA 1
ATOM 1557 C C . ARG A 1 193 ? 17.217 0.381 -5.848 1.00 59.03 193 ARG A C 1
ATOM 1559 O O . ARG A 1 193 ? 17.929 1.182 -5.234 1.00 59.03 193 ARG A O 1
ATOM 1566 N N . ARG A 1 194 ? 17.409 -0.940 -5.764 1.00 55.19 194 ARG A N 1
ATOM 1567 C CA . ARG A 1 194 ? 18.670 -1.475 -5.230 1.00 55.19 194 ARG A CA 1
ATOM 1568 C C . ARG A 1 194 ? 19.786 -0.987 -6.152 1.00 55.19 194 ARG A C 1
ATOM 1570 O O . ARG A 1 194 ? 19.832 -1.342 -7.327 1.00 55.19 194 ARG A O 1
ATOM 1577 N N . ARG A 1 195 ? 20.645 -0.097 -5.648 1.00 45.41 195 ARG A N 1
ATOM 1578 C CA . ARG A 1 195 ? 21.825 0.340 -6.398 1.00 45.41 195 ARG A CA 1
ATOM 1579 C C . ARG A 1 195 ? 22.747 -0.860 -6.547 1.00 45.41 195 ARG A C 1
ATOM 1581 O O . ARG A 1 195 ? 23.076 -1.505 -5.551 1.00 45.41 195 ARG A O 1
ATOM 1588 N N . ARG A 1 196 ? 23.210 -1.105 -7.772 1.00 42.44 196 ARG A N 1
ATOM 1589 C CA . ARG A 1 196 ? 24.413 -1.898 -8.014 1.00 42.44 196 ARG A CA 1
ATOM 1590 C C . ARG A 1 196 ? 25.495 -1.355 -7.074 1.00 42.44 196 ARG A C 1
ATOM 1592 O O . ARG A 1 196 ? 25.789 -0.159 -7.120 1.00 42.44 196 ARG A O 1
ATOM 1599 N N . LYS A 1 197 ? 26.030 -2.193 -6.177 1.00 33.97 197 LYS A N 1
ATOM 1600 C CA . LYS A 1 197 ? 27.262 -1.836 -5.468 1.00 33.97 197 LYS A CA 1
ATOM 1601 C C . LYS A 1 197 ? 28.297 -1.601 -6.562 1.00 33.97 197 LYS A C 1
ATOM 1603 O O . LYS A 1 197 ? 28.543 -2.498 -7.368 1.00 33.97 197 LYS A O 1
ATOM 1608 N N . SER A 1 198 ? 28.811 -0.380 -6.653 1.00 26.31 198 SER A N 1
ATOM 1609 C CA . SER A 1 198 ? 30.022 -0.128 -7.425 1.00 26.31 198 SER A CA 1
ATOM 1610 C C . SER A 1 198 ? 31.074 -1.145 -6.956 1.00 26.31 198 SER A C 1
ATOM 1612 O O . SER A 1 198 ? 31.152 -1.351 -5.739 1.00 26.31 198 SER A O 1
ATOM 1614 N N . PRO A 1 199 ? 31.783 -1.835 -7.867 1.00 39.59 199 PRO A N 1
ATOM 1615 C CA . PRO A 1 199 ? 32.896 -2.693 -7.476 1.00 39.59 199 PRO A CA 1
ATOM 1616 C C . PRO A 1 199 ? 33.961 -1.902 -6.711 1.00 39.59 199 PRO A C 1
ATOM 1618 O O . PRO A 1 199 ? 34.092 -0.682 -6.973 1.00 39.59 199 PRO A O 1
#

Secondary structure (DSSP, 8-state):
---HHHHHTSEEEEE--SHHHHHHGGGTGGGEEEEE-S-GGGTT-EETTEEEE-GGGGGGS-TTTEEEEE-STTHHHHHHHHHHTT--TTS--B-SSSS-GGGS-EEEEEEESS-TTTHHHHHHHHHT-S--SEEEEEEE----STHHHHHHHHHHH-TTEEEEE-SS---HHHHHHHHHHH--SSEEEE----PPPP-

Mean predicted aligned error: 13.79 Å

Foldseek 3Di:
DQAPVLVQQAQEEEEDDDPLCVVAVVACVVRHAAYEYCPPVQAQPDDNRHGYHHPVVVLVDDLSRYAYEYRDPCVVVVQVVCVVSPNDDVRYADCPDDHRPSPWEEEEEEEDAQQVVCLLVLLCVVPPDPRDNYAYEYEYQQHPDCNVVSCVVVVVVDVSYDYHYDNHHPDPVVSVVVRVVPDPTPHYHYDDRPDDDDD

Radius of gyration: 21.63 Å; Cα contacts (8 Å, |Δi|>4): 325; chains: 1; bounding box: 58×28×59 Å

Organism: NCBI:txid1457232

InterPro domains:
  IPR001173 Glycosyltransferase 2-like [PF00535] (107-191)
  IPR029044 Nucleotide-diphospho-sugar transferases [G3DSA:3.90.550.10] (94-192)
  IPR029044 Nucleotide-diphospho-sugar transferases [SSF53448] (105-191)
  IPR054601 C2185-like, N-terminal [PF22674] (9-87)

Sequence (199 aa):
MITNQEYRAKKVIVWGTGAYYQKYKGQVEHQLAYFADSNAAKTGTELDGKLIYLPEQLLEENKDEIFVCVMSMYYKEIYQWLEERGIYLPQTLLLMGGACVADKLVSVLMTIYNNQDYIVEALESVLDMDYKRLEFILVDDGSTDRSIELVAPYMAKDSRIRLYCHEKNMGVPRATKTGIQHCQGEYILFCCRRRRKSP

Nearest PDB structures (foldseek):
  8vh7-assembly2_B  TM=9.477E-01  e=1.411E-07  Pasteurella multocida
  8vh7-assembly1_A  TM=9.668E-01  e=4.301E-07  Pasteurella multocida
  8vh8-assembly3_C  TM=9.640E-01  e=7.059E-07  Pasteurella multocida
  8vh8-assembly4_D  TM=8.260E-01  e=2.463E-07  Pasteurella multocida
  8vh8-assembly2_B  TM=8.214E-01  e=4.301E-07  Pasteurella multocida

Solvent-accessible surface area (backbone atoms only — not comparable to full-atom values): 11523 Å² total; per-residue (Å²): 99,64,50,74,70,61,52,74,75,30,49,28,31,36,36,30,86,47,74,53,27,76,74,51,39,91,81,47,60,95,52,52,63,37,33,26,33,89,54,68,90,48,43,81,39,71,55,100,90,26,49,26,33,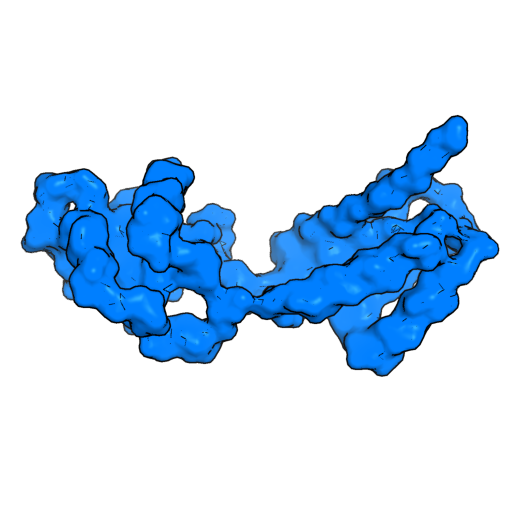49,58,70,61,64,74,78,49,61,77,88,48,42,31,44,36,47,28,44,96,61,41,70,63,51,49,52,55,32,47,79,70,72,53,54,75,68,37,48,55,79,66,83,71,91,58,69,67,84,78,46,42,33,17,37,38,31,66,38,61,64,36,54,93,48,51,62,63,53,51,51,57,61,70,66,40,64,71,73,59,46,37,37,40,36,16,33,28,36,52,88,55,60,36,67,68,68,46,50,67,51,43,77,74,36,87,46,46,45,83,45,77,41,98,46,70,68,51,68,74,50,30,48,51,56,40,60,76,69,50,84,33,86,41,79,45,76,55,78,76,82,71,78,77,78,129